Protein 1G66 (pdb70)

Solvent-accessible surface area: 7962 Å² total; per-residue (Å²): 164,67,24,80,14,10,0,0,0,0,16,32,38,63,21,86,121,20,53,28,33,0,37,66,2,0,80,16,0,52,86,33,38,123,66,18,61,31,58,18,3,120,6,28,0,0,33,44,76,106,99,22,71,36,20,52,46,44,43,0,0,35,87,0,0,53,30,0,8,74,24,0,38,66,29,4,88,142,9,90,99,1,69,0,0,0,0,0,2,11,0,0,0,0,0,0,6,0,0,1,5,0,27,2,0,102,108,26,55,34,120,75,93,51,51,46,8,43,102,70,0,31,84,26,0,46,0,0,0,0,2,0,1,1,3,5,69,35,80,27,99,10,28,34,34,92,7,94,35,4,6,98,7,69,5,79,84,83,35,85,4,112,5,24,84,41,2,58,2,1,0,15,47,40,0,44,80,0,5,110,23,101,88,40,82,31,10,100,32,0,9,112,80,17,9,89,88,0,40,60,24,0,93,75,88,11,95

CATH classification: 3.40.50.1820

B-factor: mean 9.54, std 9.37, range [3.32, 119.33]

Foldseek 3Di:
DDFQAEEEAEAAALDDFDRHLLCLQVVLQCVVDPRYYYGYQRFQNHCQDVSSPRDHLLRSLVRLLVSVQVVLQVVCVVPVNHAYEYGYAASGLQSVCCQQQFCAQVVSVRPGRDNSHDPSSNVRHQAYEYENYQQAAPDAPQEDEAANGAFPSHDDPPDHGPSSLRYHYYDYQQPVGGHNHPDVVRSSCCSVVCSVVRSVSVVVRSD

Secondary structure (DSSP, 8-state):
---SEEEEEEPPTTPPSS-GGGHHHHHHHHHHSTT-EEEE------SS-GGGTS--HHHHHHHHHHHHHHHHHHHHHHSTT-EEEEEEETHHHHHHHHHHH-S-BGGGTB---S--S-HHHHHHEEEEEEES-TT-BTT-TTEESS-SSB-TTPPPTT---TTGGGEEEE--TT-TTTSS-S-THHHH-HHHHHHHHHHHHHHHHH-

InterPro domains:
  IPR000675 Cutinase/acetylxylan esterase [PF01083] (28-233)
  IPR000675 Cutinase/acetylxylan esterase [SM01110] (27-233)
  IPR029058 Alpha/Beta hydrolase fold [G3DSA:3.40.50.1820] (28-234)
  IPR029058 Alpha/Beta hydrolase fold [SSF53474] (28-233)

Sequence (207 aa):
SCPAIHVFGARETTASPGYGSSSTVVNGVLSAYPGSTAEAINYPACGGQSSCGGASYSSSVAQGIAAVASAVNSFNSQCPSTKIVLVGYSQGGEIMDVALCGGGDPNQGYTNTAVQLSSSAVNMVKAAIFMGDPMFRAGLSYEVGTCAAGGFDQRPAGFSCPSAAKIKSYCDASDPYYCCNGSNAATHHQGYGSEYGSQALAFVKSKLG

Structure (mmCIF, N/CA/C/O backbone):
data_1G66
#
_entry.id   1G66
#
_cell.length_a   34.541
_cell.length_b   59.898
_cell.length_c   71.392
_cell.angle_alpha   90.00
_cell.angle_beta   90.00
_cell.angle_gamma   90.00
#
_symmetry.space_group_name_H-M   'P 21 21 21'
#
loop_
_entity.id
_entity.type
_entity.pdbx_description
1 polymer 'ACETYL XYLAN ESTERASE II'
2 non-polymer 'SULFATE ION'
3 non-polymer GLYCEROL
4 water water
#
loop_
_atom_site.group_PDB
_atom_site.id
_atom_site.type_symbol
_atom_site.label_atom_id
_atom_site.label_alt_id
_atom_site.label_comp_id
_atom_site.label_asym_id
_atom_site.label_entity_id
_atom_site.label_seq_id
_atom_site.pdbx_PDB_ins_code
_atom_site.Cartn_x
_atom_site.Cartn_y
_atom_site.Cartn_z
_atom_site.occupancy
_atom_site.B_iso_or_equiv
_atom_site.auth_seq_id
_atom_site.auth_comp_id
_atom_site.auth_asym_id
_atom_site.auth_atom_id
_atom_site.pdbx_PDB_model_num
ATOM 1 N N . SER A 1 1 ? 27.129 7.768 34.391 1.00 37.31 1 SER A N 1
ATOM 2 C CA . SER A 1 1 ? 25.944 7.781 35.247 1.00 25.91 1 SER A CA 1
ATOM 3 C C . SER A 1 1 ? 24.645 7.786 34.463 1.00 18.04 1 SER A C 1
ATOM 4 O O . SER A 1 1 ? 24.533 8.513 33.501 1.00 24.67 1 SER A O 1
ATOM 14 N N . CYS A 1 2 ? 23.591 7.070 34.762 1.00 11.15 2 CYS A N 1
ATOM 15 C CA . CYS A 1 2 ? 22.417 7.008 33.902 1.00 8.75 2 CYS A CA 1
ATOM 16 C C . CYS A 1 2 ? 21.587 8.218 34.037 1.00 8.26 2 CYS A C 1
ATOM 17 O O . CYS A 1 2 ? 21.370 8.688 35.159 1.00 12.54 2 CYS A O 1
ATOM 24 N N . PRO A 1 3 ? 21.032 8.715 32.961 1.00 7.31 3 PRO A N 1
ATOM 25 C CA . PRO A 1 3 ? 20.106 9.820 33.068 1.00 7.04 3 PRO A CA 1
ATOM 26 C C . PRO A 1 3 ? 18.710 9.348 33.474 1.00 6.18 3 PRO A C 1
ATOM 27 O O . PRO A 1 3 ? 18.416 8.158 33.439 1.00 7.38 3 PRO A O 1
ATOM 38 N N . ALA A 1 4 ? 17.831 10.253 33.803 1.00 6.53 4 ALA A N 1
ATOM 39 C CA . ALA A 1 4 ? 16.468 9.865 34.066 1.00 5.93 4 ALA A CA 1
ATOM 40 C C . ALA A 1 4 ? 15.756 9.458 32.786 1.00 4.86 4 ALA A C 1
ATOM 41 O O . ALA A 1 4 ? 14.869 8.585 32.813 1.00 5.52 4 ALA A O 1
ATOM 48 N N . ILE A 1 5 ? 16.105 10.088 31.670 1.00 5.16 5 ILE A N 1
ATOM 49 C CA . ILE A 1 5 ? 15.451 9.921 30.383 1.00 4.62 5 ILE A CA 1
ATOM 50 C C . ILE A 1 5 ? 16.547 9.823 29.314 1.00 4.17 5 ILE A C 1
ATOM 51 O O . ILE A 1 5 ? 17.512 10.593 29.298 1.00 4.82 5 ILE A O 1
ATOM 67 N N . HIS A 1 6 ? 16.347 8.876 28.392 1.00 4.25 6 HIS A N 1
ATOM 68 C CA . HIS A 1 6 ? 17.258 8.715 27.277 1.00 3.88 6 HIS A CA 1
ATOM 69 C C . HIS A 1 6 ? 16.426 8.514 26.005 1.00 4.16 6 HIS A C 1
ATOM 70 O O . HIS A 1 6 ? 15.440 7.795 26.016 1.00 4.84 6 HIS A O 1
ATOM 84 N N . VAL A 1 7 ? 16.869 9.160 24.937 1.00 4.03 7 VAL A N 1
ATOM 85 C CA . VAL A 1 7 ? 16.168 9.147 23.664 1.00 3.97 7 VAL A CA 1
ATOM 86 C C . VAL A 1 7 ? 17.049 8.456 22.637 1.00 3.86 7 VAL A C 1
ATOM 87 O O . VAL A 1 7 ? 18.259 8.635 22.587 1.00 5.35 7 VAL A O 1
ATOM 100 N N . PHE A 1 8 ? 16.377 7.663 21.775 1.00 3.95 8 PHE A N 1
ATOM 101 C CA . PHE A 1 8 ? 17.021 7.068 20.603 1.00 4.10 8 PHE A CA 1
ATOM 102 C C . PHE A 1 8 ? 16.331 7.644 19.387 1.00 4.04 8 PHE A C 1
ATOM 103 O O . PHE A 1 8 ? 15.090 7.633 19.329 1.00 4.66 8 PHE A O 1
ATOM 120 N N . GLY A 1 9 ? 17.106 8.078 18.400 1.00 3.86 9 GLY A N 1
ATOM 121 C CA . GLY A 1 9 ? 16.556 8.601 17.163 1.00 3.97 9 GLY A CA 1
ATOM 122 C C . GLY A 1 9 ? 17.083 7.859 15.951 1.00 3.85 9 GLY A C 1
ATOM 123 O O . GLY A 1 9 ? 18.267 7.557 15.899 1.00 5.11 9 GLY A O 1
ATOM 127 N N . ALA A 1 10 ? 16.203 7.578 15.005 1.00 3.74 10 ALA A N 1
ATOM 128 C CA . ALA A 1 10 ? 16.594 6.908 13.785 1.00 4.02 10 ALA A CA 1
ATOM 129 C C . ALA A 1 10 ? 16.157 7.736 12.572 1.00 3.58 10 ALA A C 1
ATOM 130 O O . ALA A 1 10 ? 15.002 8.160 12.455 1.00 3.89 10 ALA A O 1
ATOM 137 N N . ARG A 1 11 ? 17.118 7.951 11.686 1.00 4.05 11 ARG A N 1
ATOM 138 C CA . ARG A 1 11 ? 16.985 8.814 10.529 1.00 3.70 11 ARG A CA 1
ATOM 139 C C . ARG A 1 11 ? 16.338 8.091 9.329 1.00 3.86 11 ARG A C 1
ATOM 140 O O . ARG A 1 11 ? 16.212 6.893 9.283 1.00 4.37 11 ARG A O 1
ATOM 161 N N . GLU A 1 12 ? 16.004 8.926 8.358 1.00 4.06 12 GLU A N 1
ATOM 162 C CA . GLU A 1 12 ? 15.418 8.489 7.105 1.00 4.13 12 GLU A CA 1
ATOM 163 C C . GLU A 1 12 ? 16.455 8.099 6.067 1.00 4.19 12 GLU A C 1
ATOM 164 O O . GLU A 1 12 ? 17.657 8.399 6.198 1.00 4.33 12 GLU A O 1
ATOM 176 N N . THR A 1 13 ? 15.993 7.462 4.998 1.00 4.12 13 THR A N 1
ATOM 177 C CA . THR A 1 13 ? 16.906 6.919 3.997 1.00 3.95 13 THR A CA 1
ATOM 178 C C . THR A 1 13 ? 17.786 8.032 3.409 1.00 4.02 13 THR A C 1
ATOM 179 O O . THR A 1 13 ? 17.295 9.085 3.004 1.00 4.88 13 THR A O 1
ATOM 190 N N . THR A 1 14 ? 19.084 7.723 3.298 1.00 3.83 14 THR A N 1
ATOM 191 C CA . THR A 1 14 ? 20.164 8.556 2.778 1.00 4.26 14 THR A CA 1
ATOM 192 C C . THR A 1 14 ? 20.540 9.692 3.656 1.00 4.02 14 THR A C 1
ATOM 193 O O . THR A 1 14 ? 21.546 10.375 3.339 1.00 4.72 14 THR A O 1
ATOM 204 N N . ALA A 1 15 ? 19.860 9.951 4.753 1.00 4.06 15 ALA A N 1
ATOM 205 C CA . ALA A 1 15 ? 20.274 11.028 5.631 1.00 4.08 15 ALA A CA 1
ATOM 206 C C . ALA A 1 15 ? 21.689 10.755 6.146 1.00 4.12 15 ALA A C 1
ATOM 207 O O . ALA A 1 15 ? 22.094 9.613 6.350 1.00 4.25 15 ALA A O 1
ATOM 214 N N . SER A 1 16 ? 22.396 11.838 6.371 1.00 4.28 16 SER A N 1
ATOM 215 C CA . SER A 1 16 ? 23.737 11.716 6.899 1.00 4.29 16 SER A CA 1
ATOM 216 C C . SER A 1 16 ? 23.704 11.138 8.309 1.00 4.08 16 SER A C 1
ATOM 217 O O . SER A 1 16 ? 22.698 11.208 9.000 1.00 4.35 16 SER A O 1
ATOM 225 N N . PRO A 1 17 ? 24.816 10.566 8.748 1.00 4.67 17 PRO A N 1
ATOM 226 C CA . PRO A 1 17 ? 24.851 9.976 10.069 1.00 4.79 17 PRO A CA 1
ATOM 227 C C . PRO A 1 17 ? 24.350 10.930 11.119 1.00 4.65 17 PRO A C 1
ATOM 228 O O . PRO A 1 17 ? 24.673 12.124 11.092 1.00 5.37 17 PRO A O 1
ATOM 239 N N 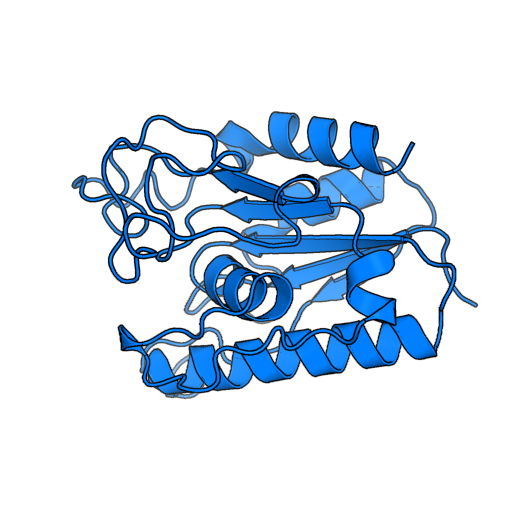. GLY A 1 18 ? 23.598 10.383 12.073 1.00 4.63 18 GLY A N 1
ATOM 240 C CA . GLY A 1 18 ? 22.950 11.159 13.083 1.00 4.94 18 GLY A CA 1
ATOM 241 C C . GLY A 1 18 ? 21.457 10.921 13.065 1.00 4.21 18 GLY A C 1
ATOM 242 O O . GLY A 1 18 ? 20.997 9.800 12.821 1.00 4.70 18 GLY A O 1
ATOM 246 N N . TYR A 1 19 ? 20.707 11.959 13.379 1.00 5.34 19 TYR A N 1
ATOM 247 C CA . TYR A 1 19 ? 19.287 11.844 13.586 1.00 5.04 19 TYR A CA 1
ATOM 248 C C . TYR A 1 19 ? 18.441 12.073 12.364 1.00 4.78 19 TYR A C 1
ATOM 249 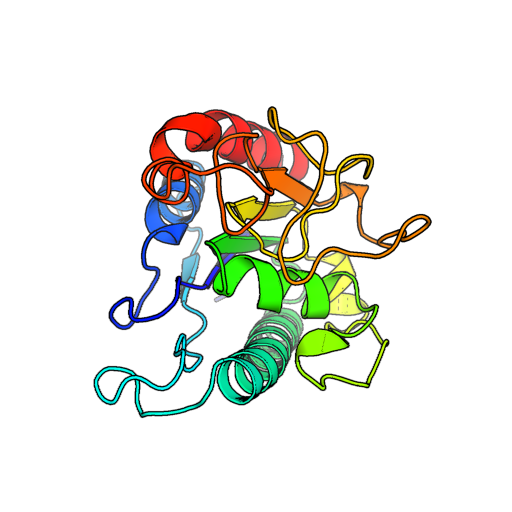O O . TYR A 1 19 ? 17.242 11.729 12.341 1.00 5.19 19 TYR A O 1
ATOM 267 N N . GLY A 1 20 ? 18.992 12.726 11.337 1.00 5.02 20 GLY A N 1
ATOM 268 C CA . GLY A 1 20 ? 18.163 13.146 10.245 1.00 4.69 20 GLY A CA 1
ATOM 269 C C . GLY A 1 20 ? 16.953 13.904 10.737 1.00 4.60 20 GLY A C 1
ATOM 270 O O . GLY A 1 20 ? 17.060 14.698 11.669 1.00 5.10 20 GLY A O 1
ATOM 274 N N . SER A 1 21 ? 15.829 13.655 10.111 1.00 4.83 21 SER A N 1
ATOM 275 C CA . SER A 1 21 ? 14.617 14.371 10.468 1.00 4.84 21 SER A CA 1
ATOM 276 C C . SER A 1 21 ? 13.995 13.943 11.756 1.00 4.88 21 SER A C 1
ATOM 277 O O . SER A 1 21 ? 13.038 14.565 12.208 1.00 5.62 21 SER A O 1
ATOM 285 N N . SER A 1 22 ? 14.546 12.918 12.453 1.00 4.67 22 SER A N 1
ATOM 286 C CA . SER A 1 22 ? 14.124 12.661 13.814 1.00 4.47 22 SER A CA 1
ATOM 287 C C . SER A 1 22 ? 14.624 13.738 14.752 1.00 4.68 22 SER A C 1
ATOM 288 O O . SER A 1 22 ? 14.170 13.791 15.907 1.00 5.08 22 SER A O 1
ATOM 296 N N . SER A 1 23 ? 15.538 14.592 14.313 1.00 4.94 23 SER A N 1
ATOM 297 C CA . SER A 1 23 ? 16.127 15.561 15.212 1.00 5.39 23 SER A CA 1
ATOM 298 C C . SER A 1 23 ? 15.079 16.472 15.853 1.00 5.11 23 SER A C 1
ATOM 299 O O . SER A 1 23 ? 15.218 16.846 17.011 1.00 5.80 23 SER A O 1
ATOM 307 N N . THR A 1 24 ? 14.037 16.873 15.118 1.00 5.80 24 THR A N 1
ATOM 308 C CA . THR A 1 24 ? 13.091 17.828 15.672 1.00 6.33 24 THR A CA 1
ATOM 309 C C . THR A 1 24 ? 12.546 17.351 16.993 1.00 5.41 24 THR A C 1
ATOM 310 O O . THR A 1 24 ? 12.556 18.071 18.011 1.00 5.87 24 THR A O 1
ATOM 321 N N . VAL A 1 25 ? 12.032 16.117 17.001 1.00 5.13 25 VAL A N 1
ATOM 322 C CA . VAL A 1 25 ? 11.444 15.601 18.239 1.00 5.55 25 VAL A CA 1
ATOM 323 C C . VAL A 1 25 ? 12.500 15.213 19.245 1.00 5.42 25 VAL A C 1
ATOM 324 O O . VAL A 1 25 ? 12.305 15.445 20.441 1.00 6.00 25 VAL A O 1
ATOM 337 N N . VAL A 1 26 ? 13.602 14.599 18.810 1.00 5.05 26 VAL A N 1
ATOM 338 C CA . VAL A 1 26 ? 14.654 14.312 19.763 1.00 5.29 26 VAL A CA 1
ATOM 339 C C . VAL A 1 26 ? 15.076 15.584 20.534 1.00 6.11 26 VAL A C 1
ATOM 340 O O . VAL A 1 26 ? 15.180 15.594 21.740 1.00 7.07 26 VAL A O 1
ATOM 353 N N . ASN A 1 27 ? 15.295 16.641 19.776 1.00 7.16 27 ASN A N 1
ATOM 354 C CA . ASN A 1 27 ? 15.702 17.913 20.397 1.00 8.95 27 ASN A CA 1
ATOM 355 C C . ASN A 1 27 ? 14.630 18.500 21.234 1.00 8.79 27 ASN A C 1
ATOM 356 O O . ASN A 1 27 ? 14.949 19.152 22.234 1.00 9.48 27 ASN A O 1
ATOM 367 N N . GLY A 1 28 ? 13.386 18.353 20.865 1.00 8.59 28 GLY A N 1
ATOM 368 C CA . GLY A 1 28 ? 12.295 18.829 21.677 1.00 9.12 28 GLY A CA 1
ATOM 369 C C . GLY A 1 28 ? 12.284 18.138 23.036 1.00 7.93 28 GLY A C 1
ATOM 370 O O . GLY A 1 28 ? 12.073 18.789 24.066 1.00 8.22 28 GLY A O 1
ATOM 374 N N . VAL A 1 29 ? 12.512 16.821 23.031 1.00 7.02 29 VAL A N 1
ATOM 375 C CA . VAL A 1 29 ? 12.531 16.099 24.301 1.00 6.62 29 VAL A CA 1
ATOM 376 C C . VAL A 1 29 ? 13.742 16.528 25.123 1.00 7.08 29 VAL A C 1
ATOM 377 O O . VAL A 1 29 ? 13.600 16.784 26.325 1.00 7.67 29 VAL A O 1
ATOM 390 N N . LEU A 1 30 ? 14.903 16.605 24.505 1.00 6.85 30 LEU A N 1
ATOM 391 C CA . LEU A 1 30 ? 16.076 16.977 25.274 1.00 8.47 30 LEU A CA 1
ATOM 392 C C . LEU A 1 30 ? 15.933 18.336 25.885 1.00 9.01 30 LEU A C 1
ATOM 393 O O . LEU A 1 30 ? 16.380 18.564 27.015 1.00 13.10 30 LEU A O 1
ATOM 408 N N . SER A 1 31 ? 15.329 19.276 25.182 1.00 7.45 31 SER A N 1
ATOM 409 C CA . SER A 1 31 ? 15.183 20.603 25.724 1.00 8.61 31 SER A CA 1
ATOM 410 C C . SER A 1 31 ? 14.087 20.669 26.789 1.00 7.29 31 SER A C 1
ATOM 411 O O . SER A 1 31 ? 14.179 21.537 27.642 1.00 9.03 31 SER A O 1
ATOM 424 N N . ALA A 1 32 ? 13.138 19.747 26.767 1.00 6.95 32 ALA A N 1
ATOM 425 C CA . ALA A 1 32 ? 12.096 19.688 27.773 1.00 7.29 32 ALA A CA 1
ATOM 426 C C . ALA A 1 32 ? 12.608 19.059 29.074 1.00 7.57 32 ALA A C 1
ATOM 427 O O . ALA A 1 32 ? 11.952 19.222 30.114 1.00 8.39 32 ALA A O 1
ATOM 434 N N . TYR A 1 33 ? 13.673 18.333 28.982 1.00 8.14 33 TYR A N 1
ATOM 435 C CA . TYR A 1 33 ? 14.211 17.560 30.119 1.00 7.77 33 TYR A CA 1
ATOM 436 C C . TYR A 1 33 ? 15.707 17.750 30.216 1.00 8.37 33 TYR A C 1
ATOM 437 O O . TYR A 1 33 ? 16.486 16.887 29.829 1.00 8.07 33 TYR A O 1
ATOM 455 N N . PRO A 1 34 ? 16.158 18.863 30.781 1.00 9.88 34 PRO A N 1
ATOM 456 C CA . PRO A 1 34 ? 17.593 19.039 30.984 1.00 13.30 34 PRO A CA 1
ATOM 457 C C . PRO A 1 34 ? 18.218 17.857 31.703 1.00 9.34 34 PRO A C 1
ATOM 458 O O . PRO A 1 34 ? 17.641 17.289 32.647 1.00 9.49 34 PRO A O 1
ATOM 469 N N . GLY A 1 35 ? 19.397 17.441 31.275 1.00 9.35 35 GLY A N 1
ATOM 470 C CA . GLY A 1 35 ? 20.085 16.298 31.774 1.00 8.48 35 GLY A CA 1
ATOM 471 C C . GLY A 1 35 ? 19.804 15.020 30.988 1.00 6.22 35 GLY A C 1
ATOM 472 O O . GLY A 1 35 ? 20.562 14.076 31.100 1.00 7.43 35 GLY A O 1
ATOM 476 N N . SER A 1 36 ? 18.708 15.031 30.216 1.00 5.74 36 SER A N 1
ATOM 477 C CA . SER A 1 36 ? 18.420 13.874 29.378 1.00 5.11 36 SER A CA 1
ATOM 478 C C . SER A 1 36 ? 19.501 13.742 28.322 1.00 5.00 36 SER A C 1
ATOM 479 O O . SER A 1 36 ? 20.156 14.729 27.959 1.00 5.70 36 SER A O 1
ATOM 492 N N . THR A 1 37 ? 19.654 12.528 27.813 1.00 5.24 37 THR A N 1
ATOM 493 C CA . THR A 1 37 ? 20.648 12.255 26.779 1.00 5.01 37 THR A CA 1
ATOM 494 C C . THR A 1 37 ? 19.971 11.548 25.614 1.00 4.82 37 THR A C 1
ATOM 495 O O . THR A 1 37 ? 18.860 11.010 25.741 1.00 5.44 37 THR A O 1
ATOM 506 N N . ALA A 1 38 ? 20.661 11.554 24.501 1.00 5.17 38 ALA A N 1
ATOM 507 C CA . ALA A 1 38 ? 20.152 10.968 23.279 1.00 5.17 38 ALA A CA 1
ATOM 508 C C . ALA A 1 38 ? 21.279 10.285 22.533 1.00 5.15 38 ALA A C 1
ATOM 509 O O . ALA A 1 38 ? 22.449 10.698 22.612 1.00 6.36 38 ALA A O 1
ATOM 516 N N . GLU A 1 39 ? 20.911 9.260 21.766 1.00 4.50 39 GLU A N 1
ATOM 517 C CA . GLU A 1 39 ? 21.816 8.664 20.802 1.00 4.81 39 GLU A CA 1
ATOM 518 C C . GLU A 1 39 ? 21.063 8.407 19.510 1.00 4.80 39 GLU A C 1
ATOM 519 O O . GLU A 1 39 ? 19.876 8.123 19.516 1.00 5.07 39 GLU A O 1
ATOM 531 N N . ALA A 1 40 ? 21.804 8.474 18.397 1.00 5.27 40 ALA A N 1
ATOM 532 C CA . ALA A 1 40 ? 21.293 8.076 17.128 1.00 4.94 40 ALA A CA 1
ATOM 533 C C . ALA A 1 40 ? 21.505 6.618 16.923 1.00 5.16 40 ALA A C 1
ATOM 534 O O . ALA A 1 40 ? 22.504 6.033 17.304 1.00 6.75 40 ALA A O 1
ATOM 541 N N . ILE A 1 41 ? 20.543 5.936 16.286 1.00 5.18 41 ILE A N 1
ATOM 542 C CA . ILE A 1 41 ? 20.690 4.568 15.852 1.00 4.91 41 ILE A CA 1
ATOM 543 C C . ILE A 1 41 ? 21.480 4.569 14.579 1.00 5.06 41 ILE A C 1
ATOM 544 O O . ILE A 1 41 ? 21.016 5.093 13.541 1.00 8.10 41 ILE A O 1
ATOM 560 N N . ASN A 1 42 ? 22.667 3.995 14.596 1.00 6.58 42 ASN A N 1
ATOM 561 C CA . ASN A 1 42 ? 23.545 4.237 13.402 1.00 7.49 42 ASN A CA 1
ATOM 562 C C . ASN A 1 42 ? 23.399 3.186 12.317 1.00 7.06 42 ASN A C 1
ATOM 563 O O . ASN A 1 42 ? 24.364 2.638 11.805 1.00 10.93 42 ASN A O 1
ATOM 574 N N . TYR A 1 43 ? 22.205 2.826 11.967 1.00 5.85 43 TYR A N 1
ATOM 575 C CA . TYR A 1 43 ? 21.904 1.787 11.013 1.00 5.45 43 TYR A CA 1
ATOM 576 C C . TYR A 1 43 ? 22.151 2.329 9.592 1.00 4.64 43 TYR A C 1
ATOM 577 O O . TYR A 1 43 ? 22.453 3.492 9.407 1.00 4.63 43 TYR A O 1
ATOM 595 N N . PRO A 1 44 ? 22.038 1.476 8.568 1.00 4.46 44 PRO A N 1
ATOM 596 C CA . PRO A 1 44 ? 22.417 1.955 7.224 1.00 4.43 44 PRO A CA 1
ATOM 597 C C . PRO A 1 44 ? 21.585 3.105 6.710 1.00 3.81 44 PRO A C 1
ATOM 598 O O . PRO A 1 44 ? 22.115 3.915 5.937 1.00 4.38 44 PRO A O 1
ATOM 609 N N . ALA A 1 45 ? 20.321 3.142 7.039 1.00 4.09 45 ALA A N 1
ATOM 610 C CA . ALA A 1 45 ? 19.399 4.140 6.487 1.00 3.97 45 ALA A CA 1
ATOM 611 C C . ALA A 1 45 ? 19.671 4.300 4.993 1.00 3.92 45 ALA A C 1
ATOM 612 O O . ALA A 1 45 ? 19.952 5.377 4.486 1.00 4.05 45 ALA A O 1
ATOM 619 N N . CYS A 1 46 ? 19.505 3.204 4.297 1.00 3.88 46 CYS A N 1
ATOM 620 C CA . CYS A 1 46 ? 19.840 3.140 2.877 1.00 3.92 46 CYS A CA 1
ATOM 621 C C . CYS A 1 46 ? 18.742 2.451 2.102 1.00 4.27 46 CYS A C 1
ATOM 622 O O . CYS A 1 46 ? 17.905 1.711 2.662 1.00 4.74 46 CYS A O 1
ATOM 629 N N . GLY A 1 47 ? 18.756 2.694 0.799 1.00 4.47 47 GLY A N 1
ATOM 630 C CA . GLY A 1 47 ? 17.854 2.131 -0.155 1.00 5.61 47 GLY A CA 1
ATOM 631 C C . GLY A 1 47 ? 18.547 1.816 -1.451 1.00 5.30 47 GLY A C 1
ATOM 632 O O . GLY A 1 47 ? 17.987 2.024 -2.530 1.00 6.93 47 GLY A O 1
ATOM 636 N N . GLY A 1 48 ? 19.766 1.302 -1.339 1.00 5.28 48 GLY A N 1
ATOM 637 C CA . GLY A 1 48 ? 20.562 0.900 -2.465 1.00 5.95 48 GLY A CA 1
ATOM 638 C C . GLY A 1 48 ? 21.579 1.948 -2.928 1.00 6.18 48 GLY A C 1
ATOM 639 O O . GLY A 1 48 ? 22.423 1.624 -3.770 1.00 8.03 48 GLY A O 1
ATOM 643 N N . GLN A 1 49 ? 21.507 3.166 -2.414 1.00 5.50 49 GLN A N 1
ATOM 644 C CA . GLN A 1 49 ? 22.394 4.234 -2.884 1.00 5.95 49 GLN A CA 1
ATOM 645 C C . GLN A 1 49 ? 23.787 4.021 -2.323 1.00 5.48 49 GLN A C 1
ATOM 646 O O . GLN A 1 49 ? 23.995 3.657 -1.175 1.00 5.65 49 GLN A O 1
ATOM 660 N N . SER A 1 50 ? 24.767 4.367 -3.150 1.00 5.49 50 SER A N 1
ATOM 661 C CA . SER A 1 50 ? 26.147 4.206 -2.693 1.00 5.68 50 SER A CA 1
ATOM 662 C C . SER A 1 50 ? 26.437 5.137 -1.551 1.00 5.38 50 SER A C 1
ATOM 663 O O . SER A 1 50 ? 27.285 4.793 -0.688 1.00 5.57 50 SER A O 1
ATOM 676 N N . SER A 1 51 ? 25.857 6.319 -1.495 1.00 5.14 51 SER A N 1
ATOM 677 C CA . SER A 1 51 ? 26.213 7.278 -0.436 1.00 5.40 51 SER A CA 1
ATOM 678 C C . SER A 1 51 ? 26.034 6.692 0.955 1.00 4.86 51 SER A C 1
ATOM 679 O O . SER A 1 51 ? 26.762 7.037 1.879 1.00 5.56 51 SER A O 1
ATOM 687 N N . CYS A 1 52 ? 25.009 5.840 1.114 1.00 4.50 52 CYS A N 1
ATOM 688 C CA . CYS A 1 52 ? 24.668 5.288 2.400 1.00 4.36 52 CYS A CA 1
ATOM 689 C C . CYS A 1 52 ? 25.141 3.857 2.561 1.00 4.35 52 CYS A C 1
ATOM 690 O O . CYS A 1 52 ? 24.678 3.176 3.477 1.00 4.94 52 CYS A O 1
ATOM 697 N N . GLY A 1 53 ? 26.078 3.450 1.719 1.00 4.89 53 GLY A N 1
ATOM 698 C CA . GLY A 1 53 ? 26.748 2.176 1.853 1.00 5.69 53 GLY A CA 1
ATOM 699 C C . GLY A 1 53 ? 26.195 1.082 0.996 1.00 5.81 53 GLY A C 1
ATOM 700 O O . GLY A 1 53 ? 26.712 -0.045 1.054 1.00 7.38 53 GLY A O 1
ATOM 704 N N . GLY A 1 54 ? 25.203 1.384 0.179 1.00 5.71 54 GLY A N 1
ATOM 705 C CA . GLY A 1 54 ? 24.687 0.453 -0.795 1.00 6.67 54 GLY A CA 1
ATOM 706 C C . GLY A 1 54 ? 23.702 -0.577 -0.332 1.00 6.51 54 GLY A C 1
ATOM 707 O O . GLY A 1 54 ? 23.168 -1.270 -1.200 1.00 7.31 54 GLY A O 1
ATOM 711 N N . ALA A 1 55 ? 23.443 -0.734 0.937 1.00 6.07 55 ALA A N 1
ATOM 712 C CA . ALA A 1 55 ? 22.510 -1.740 1.360 1.00 6.41 55 ALA A CA 1
ATOM 713 C C . ALA A 1 55 ? 21.137 -1.436 0.750 1.00 5.60 55 ALA A C 1
ATOM 714 O O . ALA A 1 55 ? 20.695 -0.297 0.769 1.00 6.14 55 ALA A O 1
ATOM 721 N N . SER A 1 56 ? 20.485 -2.483 0.274 1.00 5.59 56 SER A N 1
ATOM 722 C CA . SER A 1 56 ? 19.133 -2.369 -0.191 1.00 5.32 56 SER A CA 1
ATOM 723 C C . SER A 1 56 ? 18.252 -1.926 0.964 1.00 5.02 56 SER A C 1
ATOM 724 O O . SER A 1 56 ? 18.599 -2.063 2.127 1.00 5.32 56 SER A O 1
ATOM 732 N N . TYR A 1 57 ? 17.050 -1.462 0.626 1.00 5.09 57 TYR A N 1
ATOM 733 C CA . TYR A 1 57 ? 16.099 -1.100 1.664 1.00 5.03 57 TYR A CA 1
ATOM 734 C C . TYR A 1 57 ? 15.828 -2.292 2.557 1.00 4.72 57 TYR A C 1
ATOM 735 O O . TYR A 1 57 ? 15.723 -2.142 3.782 1.00 5.43 57 TYR A O 1
ATOM 753 N N . SER A 1 58 ? 15.705 -3.484 1.999 1.00 5.10 58 SER A N 1
ATOM 754 C CA . SER A 1 58 ? 15.447 -4.660 2.810 1.00 5.42 58 SER A CA 1
ATOM 755 C C . SER A 1 58 ? 16.567 -4.945 3.792 1.00 5.10 58 SER A C 1
ATOM 756 O O . SER A 1 58 ? 16.316 -5.282 4.954 1.00 6.00 58 SER A O 1
ATOM 769 N N . SER A 1 59 ? 17.782 -4.859 3.311 1.00 5.02 59 SER A N 1
ATOM 770 C CA . SER A 1 59 ? 18.925 -5.092 4.188 1.00 4.88 59 SER A CA 1
ATOM 771 C C . SER A 1 59 ? 19.065 -3.981 5.225 1.00 4.68 59 SER A C 1
ATOM 772 O O . SER A 1 59 ? 19.401 -4.252 6.381 1.00 5.20 59 SER A O 1
ATOM 780 N N . SER A 1 60 ? 18.865 -2.747 4.797 1.00 3.95 60 SER A N 1
ATOM 781 C CA . SER A 1 60 ? 18.904 -1.602 5.698 1.00 4.25 60 SER A CA 1
ATOM 782 C C . SER A 1 60 ? 17.883 -1.752 6.837 1.00 4.19 60 SER A C 1
ATOM 783 O O . SER A 1 60 ? 18.202 -1.548 7.989 1.00 4.32 60 SER A O 1
ATOM 791 N N . VAL A 1 61 ? 16.653 -2.111 6.439 1.00 4.35 61 VAL A N 1
ATOM 792 C CA . VAL A 1 61 ? 15.632 -2.314 7.449 1.00 4.40 61 VAL A CA 1
ATOM 793 C C . VAL A 1 61 ? 16.026 -3.420 8.396 1.00 4.86 61 VAL A C 1
ATOM 794 O O . VAL A 1 61 ? 15.895 -3.274 9.619 1.00 5.13 61 VAL A O 1
ATOM 807 N N . ALA A 1 62 ? 16.465 -4.552 7.864 1.00 4.97 62 ALA A N 1
ATOM 808 C CA . ALA A 1 62 ? 16.810 -5.654 8.764 1.00 5.85 62 ALA A CA 1
ATOM 809 C C . ALA A 1 62 ? 17.909 -5.251 9.703 1.00 5.36 62 ALA A C 1
ATOM 810 O O . ALA A 1 62 ? 17.882 -5.550 10.908 1.00 6.05 62 ALA A O 1
ATOM 817 N N . GLN A 1 63 ? 18.934 -4.590 9.176 1.00 4.90 63 GLN A N 1
ATOM 818 C CA . GLN A 1 63 ? 20.018 -4.169 10.031 1.00 5.06 63 GLN A CA 1
ATOM 819 C C . GLN A 1 63 ? 19.552 -3.129 11.036 1.00 4.59 63 GLN A C 1
ATOM 820 O O . GLN A 1 63 ? 20.037 -3.096 12.161 1.00 5.31 63 GLN A O 1
ATOM 834 N N . GLY A 1 64 ? 18.642 -2.261 10.624 1.00 4.26 64 GLY A N 1
ATOM 835 C CA . GLY A 1 64 ? 18.100 -1.281 11.521 1.00 4.71 64 GLY A CA 1
ATOM 836 C C . GLY A 1 64 ? 17.286 -1.854 12.649 1.00 4.40 64 GLY A C 1
ATOM 837 O O . GLY A 1 64 ? 17.402 -1.389 13.774 1.00 4.67 64 GLY A O 1
ATOM 841 N N . ILE A 1 65 ? 16.473 -2.852 12.375 1.00 4.81 65 ILE A N 1
ATOM 842 C CA . ILE A 1 65 ? 15.716 -3.478 13.446 1.00 5.07 65 ILE A CA 1
ATOM 843 C C . ILE A 1 65 ? 16.682 -4.035 14.467 1.00 4.90 65 ILE A C 1
ATOM 844 O O . ILE A 1 65 ? 16.515 -3.850 15.670 1.00 5.28 65 ILE A O 1
ATOM 860 N N . ALA A 1 66 ? 17.697 -4.749 14.013 1.00 5.27 66 ALA A N 1
ATOM 861 C CA . ALA A 1 66 ? 18.679 -5.321 14.929 1.00 5.68 66 ALA A CA 1
ATOM 862 C C . ALA A 1 66 ? 19.440 -4.241 15.676 1.00 5.38 66 ALA A C 1
ATOM 863 O O . ALA A 1 66 ? 19.737 -4.404 16.850 1.00 6.57 66 ALA A O 1
ATOM 870 N N . ALA A 1 67 ? 19.739 -3.144 14.989 1.00 5.42 67 ALA A N 1
ATOM 871 C CA . ALA A 1 67 ? 20.473 -2.062 15.640 1.00 5.48 67 ALA A CA 1
ATOM 872 C C . ALA A 1 67 ? 19.639 -1.380 16.701 1.00 4.89 67 ALA A C 1
ATOM 873 O O . ALA A 1 67 ? 20.165 -1.004 17.764 1.00 6.08 67 ALA A O 1
ATOM 880 N N . VAL A 1 68 ? 18.360 -1.197 16.457 1.00 5.05 68 VAL A N 1
ATOM 881 C CA . VAL A 1 68 ? 17.462 -0.646 17.458 1.00 4.91 68 VAL A CA 1
ATOM 882 C C . VAL A 1 68 ? 17.405 -1.572 18.652 1.00 4.93 68 VAL A C 1
ATOM 883 O O . VAL A 1 68 ? 17.584 -1.148 19.810 1.00 5.44 68 VAL A O 1
ATOM 896 N N . ALA A 1 69 ? 17.141 -2.837 18.399 1.00 5.26 69 ALA A N 1
ATOM 897 C CA . ALA A 1 69 ? 17.065 -3.796 19.504 1.00 5.77 69 ALA A CA 1
ATOM 898 C C . ALA A 1 69 ? 18.328 -3.837 20.303 1.00 5.56 69 ALA A C 1
ATOM 899 O O . ALA A 1 69 ? 18.308 -3.789 21.524 1.00 6.27 69 ALA A O 1
ATOM 906 N N . SER A 1 70 ? 19.473 -3.931 19.646 1.00 5.88 70 SER A N 1
ATOM 907 C CA . SER A 1 70 ? 20.728 -4.023 20.376 1.00 7.46 70 SER A CA 1
ATOM 908 C C . SER A 1 70 ? 20.977 -2.771 21.199 1.00 6.13 70 SER A C 1
ATOM 909 O O . SER A 1 70 ? 21.384 -2.861 22.352 1.00 7.22 70 SER A O 1
ATOM 917 N N . ALA A 1 71 ? 20.785 -1.598 20.589 1.00 5.72 71 ALA A N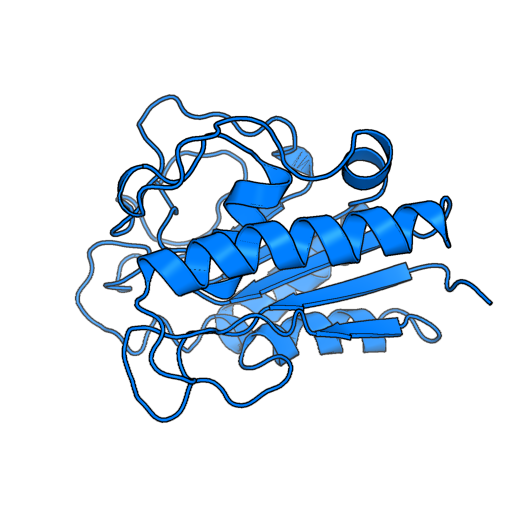 1
ATOM 918 C CA . ALA A 1 71 ? 21.072 -0.369 21.303 1.00 5.72 71 ALA A CA 1
ATOM 919 C C . ALA A 1 71 ? 20.164 -0.171 22.508 1.00 5.38 71 ALA A C 1
ATOM 920 O O . ALA A 1 71 ? 20.599 0.198 23.581 1.00 5.42 71 ALA A O 1
ATOM 927 N N . VAL A 1 72 ? 18.859 -0.416 22.251 1.00 4.76 72 VAL A N 1
ATOM 928 C CA . VAL A 1 72 ? 17.896 -0.174 23.317 1.00 4.52 72 VAL A CA 1
ATOM 929 C C . VAL A 1 72 ? 18.038 -1.260 24.404 1.00 4.77 72 VAL A C 1
ATOM 930 O O . VAL A 1 72 ? 17.997 -0.926 25.608 1.00 5.03 72 VAL A O 1
ATOM 943 N N . ASN A 1 73 ? 18.203 -2.494 23.997 1.00 4.67 73 ASN A N 1
ATOM 944 C CA . ASN A 1 73 ? 18.304 -3.571 25.004 1.00 5.11 73 ASN A CA 1
ATOM 945 C C . ASN A 1 73 ? 19.549 -3.371 25.857 1.00 5.22 73 ASN A C 1
ATOM 946 O O . ASN A 1 73 ? 19.508 -3.561 27.081 1.00 5.64 73 ASN A O 1
ATOM 957 N N . SER A 1 74 ? 20.678 -3.054 25.249 1.00 5.60 74 SER A N 1
ATOM 958 C CA . SER A 1 74 ? 21.894 -2.873 26.009 1.00 5.96 74 SER A CA 1
ATOM 959 C C . SER A 1 74 ? 21.817 -1.642 26.886 1.00 5.25 74 SER A C 1
ATOM 960 O O . SER A 1 74 ? 22.263 -1.692 28.043 1.00 5.60 74 SER A O 1
ATOM 973 N N . PHE A 1 75 ? 21.235 -0.567 26.384 1.00 4.95 75 PHE A N 1
ATOM 974 C CA . PHE A 1 75 ? 21.125 0.629 27.226 1.00 4.61 75 PHE A CA 1
ATOM 975 C C . PHE A 1 75 ? 20.209 0.335 28.390 1.00 4.63 75 PHE A C 1
ATOM 976 O O . PHE A 1 75 ? 20.530 0.755 29.523 1.00 4.80 75 PHE A O 1
ATOM 993 N N . ASN A 1 76 ? 19.087 -0.349 28.161 1.00 4.52 76 ASN A N 1
ATOM 994 C CA . ASN A 1 76 ? 18.197 -0.667 29.264 1.00 4.46 76 ASN A CA 1
ATOM 995 C C . ASN A 1 76 ? 18.901 -1.512 30.318 1.00 4.53 76 ASN A C 1
ATOM 996 O O . ASN A 1 76 ? 18.696 -1.304 31.517 1.00 5.68 76 ASN A O 1
ATOM 1007 N N . SER A 1 77 ? 19.738 -2.471 29.907 1.00 4.95 77 SER A N 1
ATOM 1008 C CA . SER A 1 77 ? 20.420 -3.264 30.889 1.00 5.32 77 SER A CA 1
ATOM 1009 C C . SER A 1 77 ? 21.422 -2.414 31.662 1.00 4.86 77 SER A C 1
ATOM 1010 O O . SER A 1 77 ? 21.616 -2.620 32.867 1.00 5.34 77 SER A O 1
ATOM 1018 N N . GLN A 1 78 ? 22.073 -1.469 31.012 1.00 4.93 78 GLN A N 1
ATOM 1019 C CA . GLN A 1 78 ? 22.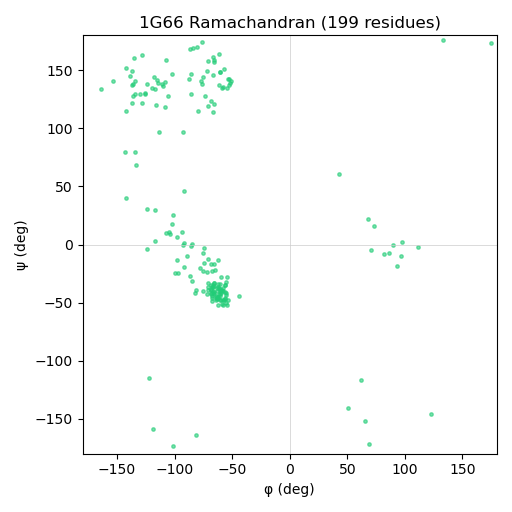988 -0.560 31.689 1.00 5.31 78 GLN A CA 1
ATOM 1020 C C . GLN A 1 78 ? 22.276 0.370 32.661 1.00 4.82 78 GLN A C 1
ATOM 1021 O O . GLN A 1 78 ? 22.820 0.711 33.718 1.00 5.91 78 GLN A O 1
ATOM 1035 N N . CYS A 1 79 ? 21.081 0.789 32.260 1.00 4.77 79 CYS A N 1
ATOM 1036 C CA . CYS A 1 79 ? 20.330 1.851 32.912 1.00 4.58 79 CYS A CA 1
ATOM 1037 C C . CYS A 1 79 ? 18.897 1.415 33.102 1.00 4.68 79 CYS A C 1
ATOM 1038 O O . CYS A 1 79 ? 18.005 1.953 32.452 1.00 4.86 79 CYS A O 1
ATOM 1045 N N . PRO A 1 80 ? 18.639 0.446 33.968 1.00 4.66 80 PRO A N 1
ATOM 1046 C CA . PRO A 1 80 ? 17.350 -0.177 33.992 1.00 4.42 80 PRO A CA 1
ATOM 1047 C C . PRO A 1 80 ? 16.214 0.712 34.481 1.00 4.41 80 PRO A C 1
ATOM 1048 O O . PRO A 1 80 ? 15.032 0.391 34.242 1.00 4.93 80 PRO A O 1
ATOM 1059 N N . SER A 1 81 ? 16.523 1.823 35.153 1.00 4.51 81 SER A N 1
ATOM 1060 C CA . SER A 1 81 ? 15.473 2.706 35.640 1.00 4.45 81 SER A CA 1
ATOM 1061 C C . SER A 1 81 ? 15.346 3.965 34.773 1.00 4.57 81 SER A C 1
ATOM 1062 O O . SER A 1 81 ? 14.587 4.862 35.155 1.00 5.54 81 SER A O 1
ATOM 1070 N N . THR A 1 82 ? 16.022 4.014 33.647 1.00 4.37 82 THR A N 1
ATOM 1071 C CA . THR A 1 82 ? 15.925 5.150 32.755 1.00 4.29 82 THR A CA 1
ATOM 1072 C C . THR A 1 82 ? 14.739 4.987 31.828 1.00 4.06 82 THR A C 1
ATOM 1073 O O . THR A 1 82 ? 14.576 3.959 31.177 1.00 4.62 82 THR A O 1
ATOM 1084 N N . LYS A 1 83 ? 13.912 6.022 31.753 1.00 4.30 83 LYS A N 1
ATOM 1085 C CA . LYS A 1 83 ? 12.803 6.016 30.804 1.00 4.13 83 LYS A CA 1
ATOM 1086 C C . LYS A 1 83 ? 13.335 6.285 29.413 1.00 4.05 83 LYS A C 1
ATOM 1087 O O . LYS A 1 83 ? 14.167 7.159 29.227 1.00 4.52 83 LYS A O 1
ATOM 1106 N N . ILE A 1 84 ? 12.809 5.530 28.453 1.00 3.77 84 ILE A N 1
ATOM 1107 C CA . ILE A 1 84 ? 13.273 5.571 27.107 1.00 3.92 84 ILE A CA 1
ATOM 1108 C C . ILE A 1 84 ? 12.212 6.189 26.198 1.00 4.08 84 ILE A C 1
ATOM 1109 O O . ILE A 1 84 ? 11.036 5.864 26.263 1.00 4.46 84 ILE A O 1
ATOM 1125 N N . VAL A 1 85 ? 12.695 7.039 25.288 1.00 3.65 85 VAL A N 1
ATOM 1126 C CA . VAL A 1 85 ? 11.889 7.578 24.230 1.00 3.71 85 VAL A CA 1
ATOM 1127 C C . VAL A 1 85 ? 12.504 7.152 22.898 1.00 3.61 85 VAL A C 1
ATOM 1128 O O . VAL A 1 85 ? 13.727 7.246 22.744 1.00 4.63 85 VAL A O 1
ATOM 1141 N N . LEU A 1 86 ? 11.666 6.692 21.986 1.00 3.76 86 LEU A N 1
ATOM 1142 C CA . LEU A 1 86 ? 12.100 6.346 20.639 1.00 3.96 86 LEU A CA 1
ATOM 1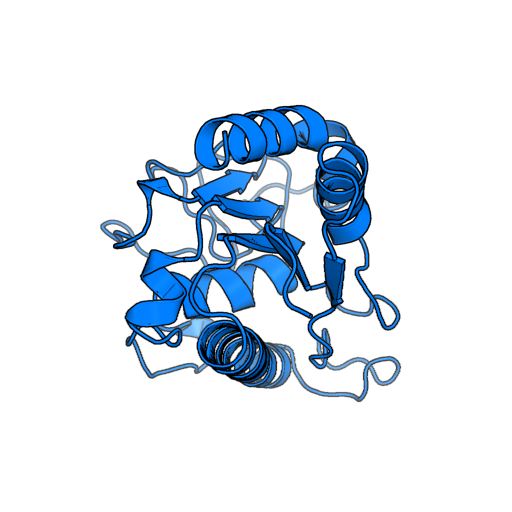143 C C . LEU A 1 86 ? 11.559 7.386 19.663 1.00 4.01 86 LEU A C 1
ATOM 1144 O O . LEU A 1 86 ? 10.365 7.749 19.790 1.00 4.21 86 LEU A O 1
ATOM 1159 N N . VAL A 1 87 ? 12.357 7.782 18.687 1.00 3.85 87 VAL A N 1
ATOM 1160 C CA . VAL A 1 87 ? 11.876 8.690 17.634 1.00 3.78 87 VAL A CA 1
ATOM 1161 C C . VAL A 1 87 ? 12.429 8.144 16.318 1.00 3.75 87 VAL A C 1
ATOM 1162 O O . VAL A 1 87 ? 13.642 8.041 16.164 1.00 4.63 87 VAL A O 1
ATOM 1175 N N . GLY A 1 88 ? 11.545 7.827 15.377 1.00 3.54 88 GLY A N 1
ATOM 1176 C CA . GLY A 1 88 ? 11.992 7.301 14.107 1.00 4.00 88 GLY A CA 1
ATOM 1177 C C . GLY A 1 88 ? 11.260 7.993 12.967 1.00 3.52 88 GLY A 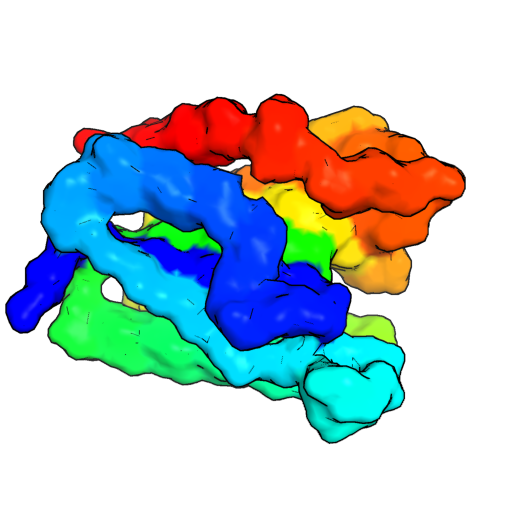C 1
ATOM 1178 O O . GLY A 1 88 ? 10.060 8.109 12.963 1.00 4.24 88 GLY A O 1
ATOM 1182 N N . TYR A 1 89 ? 12.073 8.477 12.009 1.00 3.53 89 TYR A N 1
ATOM 1183 C CA . TYR A 1 89 ? 11.539 9.218 10.869 1.00 3.57 89 TYR A CA 1
ATOM 1184 C C . TYR A 1 89 ? 11.652 8.360 9.601 1.00 3.47 89 TYR A C 1
ATOM 1185 O O . TYR A 1 89 ? 12.753 7.962 9.215 1.00 4.02 89 TYR A O 1
ATOM 1203 N N . SER A 1 90 ? 10.506 8.061 9.017 1.00 3.52 90 SER A N 1
ATOM 1204 C CA . SER A 1 90 ? 10.374 7.343 7.741 1.00 3.97 90 SER A CA 1
ATOM 1205 C C . SER A 1 90 ? 10.958 5.958 7.857 1.00 3.95 90 SER A C 1
ATOM 1206 O O . SER A 1 90 ? 10.433 5.186 8.698 1.00 3.75 90 SER A O 1
ATOM 1219 N N . GLN A 1 91 ? 12.000 5.591 7.139 1.00 3.67 91 GLN A N 1
ATOM 1220 C CA . GLN A 1 91 ? 12.584 4.268 7.379 1.00 3.95 91 GLN A CA 1
ATOM 1221 C C . GLN A 1 91 ? 12.972 4.086 8.858 1.00 3.82 91 GLN A C 1
ATOM 1222 O O . GLN A 1 91 ? 12.898 2.993 9.389 1.00 3.96 91 GLN A O 1
ATOM 1236 N N . GLY A 1 92 ? 13.372 5.178 9.511 1.00 3.64 92 GLY A N 1
ATOM 1237 C CA . GLY A 1 92 ? 13.714 5.068 10.916 1.00 3.87 92 GLY A CA 1
ATOM 1238 C C . GLY A 1 92 ? 12.514 4.722 11.783 1.00 3.88 92 GLY A C 1
ATOM 1239 O O . GLY A 1 92 ? 12.637 4.048 12.791 1.00 4.17 92 GLY A O 1
ATOM 1243 N N . GLY A 1 93 ? 11.326 5.220 11.389 1.00 3.74 93 GLY A N 1
ATOM 1244 C CA . GLY A 1 93 ? 10.121 4.807 12.055 1.00 3.98 93 GLY A CA 1
ATOM 1245 C C . GLY A 1 93 ? 9.803 3.345 11.822 1.00 4.11 93 GLY A C 1
ATOM 1246 O O . GLY A 1 93 ? 9.430 2.630 12.755 1.00 4.57 93 GLY A O 1
ATOM 1250 N N . GLU A 1 94 ? 9.975 2.884 10.593 1.00 3.80 94 GLU A N 1
ATOM 1251 C CA . GLU A 1 94 ? 9.734 1.480 10.254 1.00 4.08 94 GLU A CA 1
ATOM 1252 C C . GLU A 1 94 ? 10.558 0.536 11.106 1.00 3.80 94 GLU A C 1
ATOM 1253 O O . GLU A 1 94 ? 10.045 -0.446 11.657 1.00 4.14 94 GLU A O 1
ATOM 1265 N N . ILE A 1 95 ? 11.873 0.813 11.267 1.00 3.80 95 ILE A N 1
ATOM 1266 C CA . ILE A 1 95 ? 12.689 -0.126 12.013 1.00 3.69 95 ILE A CA 1
ATOM 1267 C C . ILE A 1 95 ? 12.320 -0.139 13.469 1.00 3.98 95 ILE A C 1
ATOM 1268 O O . ILE A 1 95 ? 12.353 -1.189 14.126 1.00 4.58 95 ILE A O 1
ATOM 1284 N N . MET A 1 96 ? 11.936 1.016 14.031 1.00 4.17 96 MET A N 1
ATOM 1285 C CA . MET A 1 96 ? 11.516 1.066 15.418 1.00 4.15 96 MET A CA 1
ATOM 1286 C C . MET A 1 96 ? 10.161 0.392 15.623 1.00 3.90 96 MET A C 1
ATOM 1287 O O . MET A 1 96 ? 9.926 -0.212 16.650 1.00 4.46 96 MET A O 1
ATOM 1301 N N . ASP A 1 97 ? 9.268 0.546 14.660 1.00 3.88 97 ASP A N 1
ATOM 1302 C CA . ASP A 1 97 ? 7.967 -0.061 14.666 1.00 4.01 97 ASP A CA 1
ATOM 1303 C C . ASP A 1 97 ? 8.104 -1.581 14.770 1.00 4.30 97 ASP A C 1
ATOM 1304 O O . ASP A 1 97 ? 7.490 -2.223 15.632 1.00 4.44 97 ASP A O 1
ATOM 1313 N N . VAL A 1 98 ? 8.919 -2.178 13.883 1.00 4.10 98 VAL A N 1
ATOM 1314 C CA . VAL A 1 98 ? 9.115 -3.609 13.994 1.00 4.19 98 VAL A CA 1
ATOM 1315 C C . VAL A 1 98 ? 9.751 -3.986 15.319 1.00 4.23 98 VAL A C 1
ATOM 1316 O O . VAL A 1 98 ? 9.372 -4.955 15.960 1.00 4.74 98 VAL A O 1
ATOM 1329 N N . ALA A 1 99 ? 10.794 -3.259 15.717 1.00 4.25 99 ALA A N 1
ATOM 1330 C CA . ALA A 1 99 ? 11.491 -3.657 16.917 1.00 4.77 99 ALA A CA 1
ATOM 1331 C C . ALA A 1 99 ? 10.579 -3.643 18.119 1.00 4.61 99 ALA A C 1
ATOM 1332 O O . ALA A 1 99 ? 10.688 -4.535 18.993 1.00 5.16 99 ALA A O 1
ATOM 1339 N N . LEU A 1 100 ? 9.751 -2.617 18.252 1.00 4.49 100 LEU A N 1
ATOM 1340 C CA . LEU A 1 100 ? 8.886 -2.429 19.404 1.00 4.60 100 LEU A CA 1
ATOM 1341 C C . LEU A 1 100 ? 7.595 -3.230 19.344 1.00 4.82 100 LEU A C 1
ATOM 1342 O O . LEU A 1 100 ? 7.179 -3.812 20.328 1.00 5.78 100 LEU A O 1
ATOM 1357 N N . CYS A 1 101 ? 6.979 -3.273 18.159 1.00 4.71 101 CYS A N 1
ATOM 1358 C CA . CYS A 1 101 ? 5.661 -3.906 18.016 1.00 4.81 101 CYS A CA 1
ATOM 1359 C C . CYS A 1 101 ? 5.741 -5.337 17.494 1.00 5.07 101 CYS A C 1
ATOM 1360 O O . CYS A 1 101 ? 4.729 -6.029 17.554 1.00 6.38 101 CYS A O 1
ATOM 1367 N N . GLY A 1 102 ? 6.881 -5.774 16.976 1.00 4.75 102 GLY A N 1
ATOM 1368 C CA . GLY A 1 102 ? 6.983 -7.060 16.354 1.00 5.22 102 GLY A CA 1
ATOM 1369 C C . GLY A 1 102 ? 6.138 -7.100 15.103 1.00 5.10 102 GLY A C 1
ATOM 1370 O O . GLY A 1 102 ? 5.924 -6.111 14.406 1.00 5.66 102 GLY A O 1
ATOM 1374 N N . GLY A 1 103 ? 5.668 -8.323 14.758 1.00 4.87 103 GLY A N 1
ATOM 1375 C CA . GLY A 1 103 ? 4.890 -8.500 13.564 1.00 5.72 103 GLY A CA 1
ATOM 1376 C C . GLY A 1 103 ? 5.715 -8.729 12.304 1.00 5.93 103 GLY A C 1
ATOM 1377 O O . GLY A 1 103 ? 5.158 -9.009 11.259 1.00 7.80 103 GLY A O 1
ATOM 1381 N N . GLY A 1 104 ? 7.032 -8.599 12.401 1.00 5.58 104 GLY A N 1
ATOM 1382 C CA . GLY A 1 104 ? 7.897 -8.714 11.249 1.00 6.79 104 GLY A CA 1
ATOM 1383 C C . GLY A 1 104 ? 7.685 -7.527 10.305 1.00 5.87 104 GLY A C 1
ATOM 1384 O O . GLY A 1 104 ? 6.993 -6.561 10.553 1.00 6.59 104 GLY A O 1
ATOM 1388 N N . ASP A 1 105 ? 8.324 -7.684 9.149 1.00 6.09 105 ASP A N 1
ATOM 1389 C CA . ASP A 1 105 ? 8.195 -6.712 8.047 1.00 5.67 105 ASP A CA 1
ATOM 1390 C C . ASP A 1 105 ? 8.210 -7.515 6.764 1.00 5.08 105 ASP A C 1
ATOM 1391 O O . ASP A 1 105 ? 9.228 -7.676 6.109 1.00 5.28 105 ASP A O 1
ATOM 1400 N N . PRO A 1 106 ? 7.071 -8.112 6.418 1.00 5.84 106 PRO A N 1
ATOM 1401 C CA . PRO A 1 106 ? 7.083 -9.154 5.377 1.00 7.40 106 PRO A CA 1
ATOM 1402 C C . PRO A 1 106 ? 7.547 -8.666 4.057 1.00 5.88 106 PRO A C 1
ATOM 1403 O O . PRO A 1 106 ? 8.236 -9.401 3.342 1.00 6.62 106 PRO A O 1
ATOM 1414 N N . ASN A 1 107 ? 7.204 -7.440 3.647 1.00 5.64 107 ASN A N 1
ATOM 1415 C CA . ASN A 1 107 ? 7.646 -6.987 2.345 1.00 5.37 107 ASN A CA 1
ATOM 1416 C C . ASN A 1 107 ? 9.163 -6.851 2.269 1.00 5.35 107 ASN A C 1
ATOM 1417 O O . ASN A 1 107 ? 9.738 -6.834 1.184 1.00 7.03 107 ASN A O 1
ATOM 1428 N N . GLN A 1 108 ? 9.810 -6.705 3.413 1.00 4.64 108 GLN A N 1
ATOM 1429 C CA . GLN A 1 108 ? 11.247 -6.570 3.454 1.00 5.01 108 GLN A CA 1
ATOM 1430 C C . GLN A 1 108 ? 11.956 -7.876 3.767 1.00 5.42 108 GLN A C 1
ATOM 1431 O O . GLN A 1 108 ? 13.179 -7.902 3.951 1.00 6.64 108 GLN A O 1
ATOM 1445 N N . GLY A 1 109 ? 11.196 -8.979 3.826 1.00 5.79 109 GLY A N 1
ATOM 1446 C CA . GLY A 1 109 ? 11.850 -10.250 4.143 1.00 6.86 109 GLY A CA 1
ATOM 1447 C C . GLY A 1 109 ? 12.266 -10.387 5.580 1.00 7.11 109 GLY A C 1
ATOM 1448 O O . GLY A 1 109 ? 13.110 -11.224 5.883 1.00 8.47 109 GLY A O 1
ATOM 1452 N N . TYR A 1 110 ? 11.747 -9.562 6.480 1.00 6.29 110 TYR A N 1
ATOM 1453 C CA . TYR A 1 110 ? 12.069 -9.662 7.914 1.00 6.39 110 TYR A CA 1
ATOM 1454 C C . TYR A 1 110 ? 11.018 -10.548 8.533 1.00 6.85 110 TYR A C 1
ATOM 1455 O O . TYR A 1 110 ? 9.893 -10.122 8.783 1.00 7.22 110 TYR A O 1
ATOM 1473 N N . THR A 1 111 ? 11.415 -11.831 8.664 1.00 7.61 111 THR A N 1
ATOM 1474 C CA . THR A 1 111 ? 10.435 -12.871 8.884 1.00 7.06 111 THR A CA 1
ATOM 1475 C C . THR A 1 111 ? 10.077 -13.074 10.345 1.00 6.84 111 THR A C 1
ATOM 1476 O O . THR A 1 111 ? 8.988 -13.662 10.587 1.00 9.60 111 THR A O 1
ATOM 1487 N N . ASN A 1 112 ? 10.956 -12.775 11.253 1.00 7.61 112 ASN A N 1
ATOM 1488 C CA . ASN A 1 112 ? 10.703 -13.004 12.655 1.00 7.48 112 ASN A CA 1
ATOM 1489 C C . ASN A 1 112 ? 9.606 -12.046 13.090 1.00 7.24 112 ASN A C 1
ATOM 1490 O O . ASN A 1 112 ? 9.780 -10.828 12.911 1.00 8.34 112 ASN A O 1
ATOM 1501 N N . THR A 1 113 ? 8.511 -12.551 13.631 1.00 6.44 113 THR A N 1
ATOM 1502 C CA . THR A 1 113 ? 7.418 -11.705 14.102 1.00 6.04 113 THR A CA 1
ATOM 1503 C C . THR A 1 113 ? 7.516 -11.319 15.573 1.00 5.24 113 THR A C 1
ATOM 1504 O O . THR A 1 113 ? 6.636 -10.617 16.076 1.00 5.69 113 THR A O 1
ATOM 1515 N N . ALA A 1 114 ? 8.556 -11.747 16.243 1.00 5.94 114 ALA A N 1
ATOM 1516 C CA . ALA A 1 114 ? 8.679 -11.413 17.658 1.00 6.45 114 ALA A CA 1
ATOM 1517 C C . ALA A 1 114 ? 9.024 -9.918 17.834 1.00 5.70 114 ALA A C 1
ATOM 1518 O O . ALA A 1 114 ? 9.724 -9.329 17.035 1.00 6.19 114 ALA A O 1
ATOM 1525 N N . VAL A 1 115 ? 8.562 -9.374 18.937 1.00 6.46 115 VAL A N 1
ATOM 1526 C CA . VAL A 1 115 ? 9.109 -8.101 19.424 1.00 6.25 115 VAL A CA 1
ATOM 1527 C C . VAL A 1 115 ? 10.574 -8.303 19.630 1.00 6.41 115 VAL A C 1
ATOM 1528 O O . VAL A 1 115 ? 10.999 -9.317 20.205 1.00 8.20 115 VAL A O 1
ATOM 1541 N N . GLN A 1 116 ? 11.390 -7.338 19.195 1.00 5.93 116 GLN A N 1
ATOM 1542 C CA . GLN A 1 116 ? 12.849 -7.473 19.263 1.00 6.08 116 GLN A CA 1
ATOM 1543 C C . GLN A 1 116 ? 13.439 -6.808 20.477 1.00 6.10 116 GLN A C 1
ATOM 1544 O O . GLN A 1 116 ? 14.544 -7.198 20.899 1.00 6.65 116 GLN A O 1
ATOM 1558 N N . LEU A 1 117 ? 12.765 -5.818 21.033 1.00 7.12 117 LEU A N 1
ATOM 1559 C CA . LEU A 1 117 ? 13.170 -5.305 22.337 1.00 6.97 117 LEU A CA 1
ATOM 1560 C C . LEU A 1 117 ? 12.932 -6.374 23.380 1.00 6.63 117 LEU A C 1
ATOM 1561 O O . LEU A 1 117 ? 11.975 -7.146 23.285 1.00 8.65 117 LEU A O 1
ATOM 1576 N N . SER A 1 118 ? 13.802 -6.414 24.380 1.00 7.18 118 SER A N 1
ATOM 1577 C CA . SER A 1 118 ? 13.591 -7.298 25.529 1.00 7.12 118 SER A CA 1
ATOM 1578 C C . SER A 1 118 ? 12.369 -6.863 26.338 1.00 7.19 118 SER A C 1
ATOM 1579 O O . SER A 1 118 ? 11.886 -5.744 26.215 1.00 7.80 118 SER A O 1
ATOM 1587 N N . SER A 1 119 ? 11.849 -7.781 27.157 1.00 8.11 119 SER A N 1
ATOM 1588 C CA . SER A 1 119 ? 10.742 -7.434 28.013 1.00 9.22 119 SER A CA 1
ATOM 1589 C C . SER A 1 119 ? 11.034 -6.240 28.881 1.00 8.23 119 SER A C 1
ATOM 1590 O O . SER A 1 119 ? 10.201 -5.349 29.054 1.00 9.69 119 SER A O 1
ATOM 1598 N N . SER A 1 120 ? 12.233 -6.200 29.417 1.00 7.19 120 SER A N 1
ATOM 1599 C CA . SER A 1 120 ? 12.603 -5.096 30.298 1.00 7.41 120 SER A CA 1
ATOM 1600 C C . SER A 1 120 ? 12.669 -3.788 29.516 1.00 6.08 120 SER A C 1
ATOM 1601 O O . SER A 1 120 ? 12.210 -2.768 29.987 1.00 6.98 120 SER A O 1
ATOM 1614 N N . ALA A 1 121 ? 13.201 -3.844 28.306 1.00 5.99 121 ALA A N 1
ATOM 1615 C CA . ALA A 1 121 ? 13.309 -2.649 27.471 1.00 6.33 121 ALA A CA 1
ATOM 1616 C C . ALA A 1 121 ? 11.929 -2.154 27.051 1.00 6.99 121 ALA A C 1
ATOM 1617 O O . ALA A 1 121 ? 11.674 -0.959 27.125 1.00 7.21 121 ALA A O 1
ATOM 1624 N N . VAL A 1 122 ? 11.029 -3.066 26.637 1.00 7.24 122 VAL A N 1
ATOM 1625 C CA . VAL A 1 122 ? 9.693 -2.642 26.285 1.00 7.82 122 VAL A CA 1
ATOM 1626 C C . VAL A 1 122 ? 9.055 -1.885 27.437 1.00 7.88 122 VAL A C 1
ATOM 1627 O O . VAL A 1 122 ? 8.419 -0.869 27.249 1.00 7.98 122 VAL A O 1
ATOM 1640 N N . ASN A 1 123 ? 9.223 -2.417 28.668 1.00 7.76 123 ASN A N 1
ATOM 1641 C CA . ASN A 1 123 ? 8.588 -1.757 29.793 1.00 8.02 123 ASN A CA 1
ATOM 1642 C C . ASN A 1 123 ? 9.118 -0.362 29.960 1.00 7.68 123 ASN A C 1
ATOM 1643 O O . ASN A 1 123 ? 8.368 0.534 30.315 1.00 11.21 123 ASN A O 1
ATOM 1654 N N . MET A 1 124 ? 10.424 -0.133 29.718 1.00 5.73 124 MET A N 1
ATOM 1655 C CA . MET A 1 124 ? 10.973 1.198 29.967 1.00 5.16 124 MET A CA 1
ATOM 1656 C C . MET A 1 124 ? 10.869 2.137 28.765 1.00 5.23 124 MET A C 1
ATOM 1657 O O . MET A 1 124 ? 11.089 3.325 28.973 1.00 5.20 124 MET A O 1
ATOM 1671 N N . VAL A 1 125 ? 10.505 1.647 27.594 1.00 5.66 125 VAL A N 1
ATOM 1672 C CA . VAL A 1 125 ? 10.055 2.562 26.539 1.00 5.17 125 VAL A CA 1
ATOM 1673 C C . VAL A 1 125 ? 8.758 3.179 27.004 1.00 5.34 125 VAL A C 1
ATOM 1674 O O . VAL A 1 125 ? 7.771 2.460 27.212 1.00 8.14 125 VAL A O 1
ATOM 1687 N N . LYS A 1 126 ? 8.768 4.471 27.248 1.00 4.57 126 LYS A N 1
ATOM 1688 C CA . LYS A 1 126 ? 7.584 5.151 27.715 1.00 5.08 126 LYS A CA 1
ATOM 1689 C C . LYS A 1 126 ? 6.860 5.880 26.607 1.00 4.88 126 LYS A C 1
ATOM 1690 O O . LYS A 1 126 ? 5.671 6.133 26.715 1.00 6.15 126 LYS A O 1
ATOM 1709 N N . ALA A 1 127 ? 7.564 6.235 25.547 1.00 4.56 127 ALA A N 1
ATOM 1710 C CA . ALA A 1 127 ? 6.954 6.924 24.406 1.00 4.56 127 ALA A CA 1
ATOM 1711 C C . ALA A 1 127 ? 7.789 6.601 23.169 1.00 4.21 127 ALA A C 1
ATOM 1712 O O . ALA A 1 127 ? 9.019 6.595 23.239 1.00 5.35 127 ALA A O 1
ATOM 1719 N N . ALA A 1 128 ? 7.095 6.394 22.088 1.00 3.96 128 ALA A N 1
ATOM 1720 C CA . ALA A 1 128 ? 7.711 6.147 20.798 1.00 3.99 128 ALA A CA 1
ATOM 1721 C C . ALA A 1 128 ? 6.932 6.992 19.783 1.00 4.35 128 ALA A C 1
ATOM 1722 O O . ALA A 1 128 ? 5.719 6.909 19.708 1.00 5.42 128 ALA A O 1
ATOM 1729 N N . ILE A 1 129 ? 7.700 7.763 19.028 1.00 3.61 129 ILE A N 1
ATOM 1730 C CA . ILE A 1 129 ? 7.175 8.661 18.018 1.00 3.81 129 ILE A CA 1
ATOM 1731 C C . ILE A 1 129 ? 7.683 8.182 16.658 1.00 3.79 129 ILE A C 1
ATOM 1732 O O . ILE A 1 129 ? 8.889 8.122 16.428 1.00 4.26 129 ILE A O 1
ATOM 1748 N N . PHE A 1 130 ? 6.749 7.846 15.777 1.00 3.53 130 PHE A N 1
ATOM 1749 C CA . PHE A 1 130 ? 7.080 7.522 14.409 1.00 3.70 130 PHE A CA 1
ATOM 1750 C C . PHE A 1 130 ? 6.478 8.581 13.515 1.00 3.49 130 PHE A C 1
ATOM 1751 O O . PHE A 1 130 ? 5.345 9.025 13.741 1.00 3.82 130 PHE A O 1
ATOM 1768 N N . MET A 1 131 ? 7.224 9.011 12.507 1.00 3.92 131 MET A N 1
ATOM 1769 C CA . MET A 1 131 ? 6.707 9.982 11.542 1.00 3.68 131 MET A CA 1
ATOM 1770 C C . MET A 1 131 ? 6.989 9.431 10.152 1.00 3.80 131 MET A C 1
ATOM 1771 O O . MET A 1 131 ? 8.119 9.045 9.872 1.00 4.92 131 MET A O 1
ATOM 1785 N N . GLY A 1 132 ? 5.972 9.396 9.297 1.00 3.73 132 GLY A N 1
ATOM 1786 C CA . GLY A 1 132 ? 6.203 8.927 7.953 1.00 4.13 132 GLY A CA 1
ATOM 1787 C C . GLY A 1 132 ? 6.529 7.443 7.818 1.00 3.86 132 GLY A C 1
ATOM 1788 O O . GLY A 1 132 ? 7.112 7.028 6.815 1.00 4.32 132 GLY A O 1
ATOM 1792 N N . ASP A 1 133 ? 6.140 6.646 8.802 1.00 3.86 133 ASP A N 1
ATOM 1793 C CA . ASP A 1 133 ? 6.453 5.222 8.784 1.00 3.67 133 ASP A CA 1
ATOM 1794 C C . ASP A 1 133 ? 5.755 4.504 7.652 1.00 3.69 133 ASP A C 1
ATOM 1795 O O . ASP A 1 133 ? 4.519 4.486 7.603 1.00 4.09 133 ASP A O 1
ATOM 1804 N N . PRO A 1 134 ? 6.490 3.849 6.739 1.00 3.77 134 PRO A N 1
ATOM 1805 C CA . PRO A 1 134 ? 5.819 3.111 5.664 1.00 3.98 134 PRO A CA 1
ATOM 1806 C C . PRO A 1 134 ? 4.928 1.958 6.095 1.00 3.67 134 PRO A C 1
ATOM 1807 O O . PRO A 1 134 ? 4.190 1.441 5.267 1.00 4.44 134 PRO A O 1
ATOM 1818 N N . MET A 1 135 ? 5.035 1.548 7.359 1.00 3.95 135 MET A N 1
ATOM 1819 C CA . MET A 1 135 ? 4.139 0.535 7.890 1.00 3.58 135 MET A CA 1
ATOM 1820 C C . MET A 1 135 ? 2.819 1.113 8.392 1.00 3.43 135 MET A C 1
ATOM 1821 O O . MET A 1 135 ? 1.988 0.357 8.899 1.00 3.82 135 MET A O 1
ATOM 1835 N N . PHE A 1 136 ? 2.641 2.409 8.285 1.00 3.54 136 PHE A N 1
ATOM 1836 C CA . PHE A 1 136 ? 1.374 3.023 8.679 1.00 3.60 136 PHE A CA 1
ATOM 1837 C C . PHE A 1 136 ? 0.222 2.318 7.974 1.00 3.76 136 PHE A C 1
ATOM 1838 O O . PHE A 1 136 ? 0.266 2.062 6.767 1.00 4.04 136 PHE A O 1
ATOM 1855 N N . ARG A 1 137 ? -0.857 2.066 8.716 1.00 3.99 137 ARG A N 1
ATOM 1856 C CA . ARG A 1 137 ? -2.088 1.535 8.167 1.00 4.42 137 ARG A CA 1
ATOM 1857 C C . ARG A 1 137 ? -3.207 2.226 8.915 1.00 4.01 137 ARG A C 1
ATOM 1858 O O . ARG A 1 137 ? -3.287 2.006 10.138 1.00 4.29 137 ARG A O 1
ATOM 1879 N N . ALA A 1 138 ? -4.021 3.020 8.276 1.00 4.31 138 ALA A N 1
ATOM 1880 C CA . ALA A 1 138 ? -5.041 3.732 9.009 1.00 4.68 138 ALA A CA 1
ATOM 1881 C C . ALA A 1 138 ? -5.855 2.764 9.826 1.00 5.11 138 ALA A C 1
ATOM 1882 O O . ALA A 1 138 ? -6.179 1.665 9.382 1.00 6.33 138 ALA A O 1
ATOM 1889 N N . GLY A 1 139 ? -6.219 3.231 11.024 1.00 6.35 139 GLY A N 1
ATOM 1890 C CA . GLY A 1 139 ? -7.116 2.504 11.868 1.00 8.52 139 GLY A CA 1
ATOM 1891 C C . GLY A 1 139 ? -6.535 1.934 13.130 1.00 6.75 139 GLY A C 1
ATOM 1892 O O . GLY A 1 139 ? -7.259 1.356 13.937 1.00 8.57 139 GLY A O 1
ATOM 1896 N N . LEU A 1 140 ? -5.250 2.112 13.342 1.00 6.23 140 LEU A N 1
ATOM 1897 C CA . LEU A 1 140 ? -4.583 1.701 14.588 1.00 5.70 140 LEU A CA 1
ATOM 1898 C C . LEU A 1 140 ? -4.721 2.791 15.617 1.00 5.64 140 LEU A C 1
ATOM 1899 O O . LEU A 1 140 ? -4.693 3.995 15.312 1.00 6.43 140 LEU A O 1
ATOM 1914 N N . SER A 1 141 ? -4.820 2.400 16.878 1.00 5.64 141 SER A N 1
ATOM 1915 C CA . SER A 1 141 ? -5.158 3.350 17.892 1.00 6.24 141 SER A CA 1
ATOM 1916 C C . SER A 1 141 ? -4.077 4.387 18.133 1.00 5.55 141 SER A C 1
ATOM 1917 O O . SER A 1 141 ? -4.380 5.484 18.628 1.00 7.40 141 SER A O 1
ATOM 1925 N N . TYR A 1 142 ? -2.848 4.052 17.784 1.00 5.02 142 TYR A N 1
ATOM 1926 C CA . TYR A 1 142 ? -1.685 4.880 18.035 1.00 4.98 142 TYR A CA 1
ATOM 1927 C C . TYR A 1 142 ? -1.334 5.796 16.870 1.00 4.47 142 TYR A C 1
ATOM 1928 O O . TYR A 1 142 ? -0.288 6.430 16.873 1.00 6.71 142 TYR A O 1
ATOM 1946 N N . GLU A 1 143 ? -2.208 5.896 15.886 1.00 4.16 143 GLU A N 1
ATOM 1947 C CA . GLU A 1 143 ? -1.944 6.709 14.733 1.00 4.14 143 GLU A CA 1
ATOM 1948 C C . GLU A 1 143 ? -2.673 8.038 14.752 1.00 4.60 143 GLU A C 1
ATOM 1949 O O . GLU A 1 143 ? -3.809 8.127 15.225 1.00 6.08 143 GLU A O 1
ATOM 1961 N N . VAL A 1 144 ? -2.006 9.022 14.189 1.00 4.12 144 VAL A N 1
ATOM 1962 C CA . VAL A 1 144 ? -2.504 10.370 14.044 1.00 4.37 144 VAL A CA 1
ATOM 1963 C C . VAL A 1 144 ? -2.219 10.826 12.635 1.00 3.88 144 VAL A C 1
ATOM 1964 O O . VAL A 1 144 ? -1.155 10.549 12.096 1.00 4.64 144 VAL A O 1
ATOM 1977 N N . GLY A 1 145 ? -3.177 11.542 12.053 1.00 4.58 145 GLY A N 1
ATOM 1978 C CA . GLY A 1 145 ? -2.952 12.180 10.785 1.00 4.27 145 GLY A CA 1
ATOM 1979 C C . GLY A 1 145 ? -4.099 11.912 9.851 1.00 4.07 145 GLY A C 1
ATOM 1980 O O . GLY A 1 145 ? -5.049 11.203 10.136 1.00 4.53 145 GLY A O 1
ATOM 1984 N N . THR A 1 146 ? -4.008 12.555 8.666 1.00 3.72 146 THR A N 1
ATOM 1985 C CA . THR A 1 146 ? -5.083 12.514 7.733 1.00 3.73 146 THR A CA 1
ATOM 1986 C C . THR A 1 146 ? -5.051 11.297 6.829 1.00 3.60 146 THR A C 1
ATOM 1987 O O . THR A 1 146 ? -5.956 11.100 6.024 1.00 4.02 146 THR A O 1
ATOM 1998 N N . CYS A 1 147 ? -4.063 10.432 6.945 1.00 3.69 147 CYS A N 1
ATOM 1999 C CA . CYS A 1 147 ? -4.007 9.250 6.097 1.00 3.62 147 CYS A CA 1
ATOM 2000 C C . CYS A 1 147 ? -5.085 8.230 6.481 1.00 3.64 147 CYS A C 1
ATOM 2001 O O . CYS A 1 147 ? -5.105 7.735 7.606 1.00 4.27 147 CYS A O 1
ATOM 2008 N N . ALA A 1 148 ? -5.969 7.939 5.532 1.00 4.01 148 ALA A N 1
ATOM 2009 C CA . ALA A 1 148 ? -7.044 6.952 5.672 1.00 3.85 148 ALA A CA 1
ATOM 2010 C C . ALA A 1 148 ? -6.771 5.662 4.925 1.00 4.04 148 ALA A C 1
ATOM 2011 O O . ALA A 1 148 ? -7.638 4.816 4.813 1.00 4.39 148 ALA A O 1
ATOM 2018 N N . ALA A 1 149 ? -5.548 5.488 4.434 1.00 4.30 149 ALA A N 1
ATOM 2019 C CA . ALA A 1 149 ? -5.163 4.323 3.654 1.00 4.24 149 ALA A CA 1
ATOM 2020 C C . ALA A 1 149 ? -3.988 3.687 4.394 1.00 4.47 149 ALA A C 1
ATOM 2021 O O . ALA A 1 149 ? -4.167 3.176 5.485 1.00 6.81 149 ALA A O 1
ATOM 2028 N N . GLY A 1 150 ? -2.811 3.677 3.810 1.00 4.30 150 GLY A N 1
ATOM 2029 C CA . GLY A 1 150 ? -1.647 3.051 4.413 1.00 4.64 150 GLY A CA 1
ATOM 2030 C C . GLY A 1 150 ? -0.520 3.116 3.444 1.00 4.28 150 GLY A C 1
ATOM 2031 O O . GLY A 1 150 ? -0.656 3.499 2.287 1.00 4.71 150 GLY A O 1
ATOM 2035 N N . GLY A 1 151 ? 0.646 2.687 3.938 1.00 4.30 151 GLY A N 1
ATOM 2036 C CA . GLY A 1 151 ? 1.883 2.875 3.221 1.00 4.18 151 GLY A CA 1
ATOM 2037 C C . GLY A 1 151 ? 2.352 1.619 2.512 1.00 4.39 151 GLY A C 1
ATOM 2038 O O . GLY A 1 151 ? 1.697 0.576 2.469 1.00 4.75 151 GLY A O 1
ATOM 2042 N N . PHE A 1 152 ? 3.565 1.709 1.946 1.00 4.69 152 PHE A N 1
ATOM 2043 C CA . PHE A 1 152 ? 4.009 0.652 1.070 1.00 4.93 152 PHE A CA 1
ATOM 2044 C C . PHE A 1 152 ? 4.412 -0.618 1.813 1.00 4.77 152 PHE A C 1
ATOM 2045 O O . PHE A 1 152 ? 4.488 -1.678 1.185 1.00 4.97 152 PHE A O 1
ATOM 2062 N N . ASP A 1 153 ? 4.630 -0.531 3.132 1.00 4.11 153 ASP A N 1
ATOM 2063 C CA . ASP A 1 153 ? 4.830 -1.674 3.984 1.00 4.10 153 ASP A CA 1
ATOM 2064 C C . ASP A 1 153 ? 3.740 -1.791 5.032 1.00 4.07 153 ASP A C 1
ATOM 2065 O O . ASP A 1 153 ? 3.980 -2.270 6.145 1.00 4.43 153 ASP A O 1
ATOM 2074 N N . GLN A 1 154 ? 2.538 -1.318 4.694 1.00 4.18 154 GLN A N 1
ATOM 2075 C CA . GLN A 1 154 ? 1.493 -1.160 5.713 1.00 4.27 154 GLN A CA 1
ATOM 2076 C C . GLN A 1 154 ? 1.255 -2.415 6.502 1.00 4.42 154 GLN A C 1
ATOM 2077 O O . GLN A 1 154 ? 1.229 -3.540 5.986 1.00 4.77 154 GLN A O 1
ATOM 2096 N N . ARG A 1 155 ? 1.003 -2.247 7.798 1.00 4.16 155 ARG A N 1
ATOM 2097 C CA . ARG A 1 155 ? 0.530 -3.319 8.605 1.00 4.37 155 ARG A CA 1
ATOM 2098 C C . ARG A 1 155 ? -0.764 -3.892 8.024 1.00 4.96 155 ARG A C 1
ATOM 2099 O O . ARG A 1 155 ? -1.526 -3.158 7.381 1.00 5.48 155 ARG A O 1
ATOM 2120 N N . PRO A 1 156 ? -1.019 -5.152 8.236 1.00 5.83 156 PRO A N 1
ATOM 2121 C CA . PRO A 1 156 ? -2.268 -5.728 7.751 1.00 7.10 156 PRO A CA 1
ATOM 2122 C C . PRO A 1 156 ? -3.431 -5.228 8.556 1.00 7.50 156 PRO A C 1
ATOM 2123 O O . PRO A 1 156 ? -3.307 -4.854 9.699 1.00 8.11 156 PRO A O 1
ATOM 2134 N N . ALA A 1 157 ? -4.629 -5.306 7.947 1.00 8.82 157 ALA A N 1
ATOM 2135 C CA . ALA A 1 157 ? -5.834 -5.173 8.680 1.00 8.88 157 ALA A CA 1
ATOM 2136 C C . ALA A 1 157 ? -5.850 -6.163 9.816 1.00 9.08 157 ALA A C 1
ATOM 2137 O O . ALA A 1 157 ? -5.421 -7.324 9.618 1.00 9.63 157 ALA A O 1
ATOM 2144 N N . GLY A 1 158 ? -6.232 -5.716 10.965 1.00 9.08 158 GLY A N 1
ATOM 2145 C CA . GLY A 1 158 ? -6.318 -6.511 12.176 1.00 11.74 158 GLY A CA 1
ATOM 2146 C C . GLY A 1 158 ? -5.059 -6.552 13.025 1.00 7.86 158 GLY A C 1
ATOM 2147 O O . GLY A 1 158 ? -5.065 -7.214 14.062 1.00 9.18 158 GLY A O 1
ATOM 2151 N N . PHE A 1 159 ? -4.012 -5.889 12.604 1.00 8.76 159 PHE A N 1
ATOM 2152 C CA . PHE A 1 159 ? -2.809 -5.797 13.390 1.00 7.48 159 PHE A CA 1
ATOM 2153 C C . PHE A 1 159 ? -3.097 -5.136 14.715 1.00 6.96 159 PHE A C 1
ATOM 2154 O O . PHE A 1 159 ? -3.911 -4.228 14.832 1.00 9.74 159 PHE A O 1
ATOM 2171 N N . SER A 1 160 ? -2.359 -5.522 15.745 1.00 6.93 160 SER A N 1
ATOM 2172 C CA . SER A 1 160 ? -2.298 -4.846 16.990 1.00 7.31 160 SER A CA 1
ATOM 2173 C C . SER A 1 160 ? -0.861 -4.818 17.489 1.00 6.85 160 SER A C 1
ATOM 2174 O O . SER A 1 160 ? -0.133 -5.777 17.263 1.00 7.48 160 SER A O 1
ATOM 2187 N N . CYS A 1 161 ? -0.513 -3.714 18.152 1.00 7.38 161 CYS A N 1
ATOM 2188 C CA . CYS A 1 161 ? 0.813 -3.615 18.768 1.00 6.89 161 CYS A CA 1
ATOM 2189 C C . CYS A 1 161 ? 0.680 -3.774 20.271 1.00 6.90 161 CYS A C 1
ATOM 2190 O O . CYS A 1 161 ? -0.110 -3.041 20.870 1.00 6.58 161 CYS A O 1
ATOM 2197 N N . PRO A 1 162 ? 1.426 -4.665 20.890 1.00 8.51 162 PRO A N 1
ATOM 2198 C CA . PRO A 1 162 ? 1.273 -4.779 22.324 1.00 9.04 162 PRO A CA 1
ATOM 2199 C C . PRO A 1 162 ? 1.574 -3.488 23.065 1.00 8.45 162 PRO A C 1
ATOM 2200 O O . PRO A 1 162 ? 1.066 -3.210 24.145 1.00 11.14 162 PRO A O 1
ATOM 2211 N N . SER A 1 163 ? 2.431 -2.658 22.494 1.00 6.68 163 SER A N 1
ATOM 2212 C CA . SER A 1 163 ? 2.828 -1.386 23.096 1.00 6.83 163 SER A CA 1
ATOM 2213 C C . SER A 1 163 ? 2.107 -0.188 22.481 1.00 5.59 163 SER A C 1
ATOM 2214 O O . SER A 1 163 ? 2.601 0.920 22.566 1.00 6.39 163 SER A O 1
ATOM 2222 N N . ALA A 1 164 ? 0.918 -0.424 21.922 1.00 5.68 164 ALA A N 1
ATOM 2223 C CA . ALA A 1 164 ? 0.126 0.664 21.345 1.00 5.33 164 ALA A CA 1
ATOM 2224 C C . ALA A 1 164 ? 0.053 1.903 22.162 1.00 5.32 164 ALA A C 1
ATOM 2225 O O . ALA A 1 164 ? 0.154 3.013 21.664 1.00 5.92 164 ALA A O 1
ATOM 2232 N N . ALA A 1 165 ? -0.158 1.735 23.476 1.00 5.78 165 ALA A N 1
ATOM 2233 C CA . ALA A 1 165 ? -0.390 2.888 24.333 1.00 6.28 165 ALA A CA 1
ATOM 2234 C C . ALA A 1 165 ? 0.822 3.792 24.445 1.00 7.03 165 ALA A C 1
ATOM 2235 O O . ALA A 1 165 ? 0.669 4.939 24.872 1.00 9.23 165 ALA A O 1
ATOM 2242 N N . LYS A 1 166 ? 1.977 3.316 24.078 1.00 6.05 166 LYS A N 1
ATOM 2243 C CA . LYS A 1 166 ? 3.213 4.077 24.156 1.00 6.75 166 LYS A CA 1
ATOM 2244 C C . LYS A 1 166 ? 3.550 4.817 22.863 1.00 4.60 166 LYS A C 1
ATOM 2245 O O . LYS A 1 166 ? 4.574 5.500 22.860 1.00 5.43 166 LYS A O 1
ATOM 2264 N N . ILE A 1 167 ? 2.725 4.696 21.838 1.00 4.84 167 ILE A N 1
ATOM 2265 C CA . ILE A 1 167 ? 3.148 5.165 20.510 1.00 4.03 167 ILE A CA 1
ATOM 2266 C C . ILE A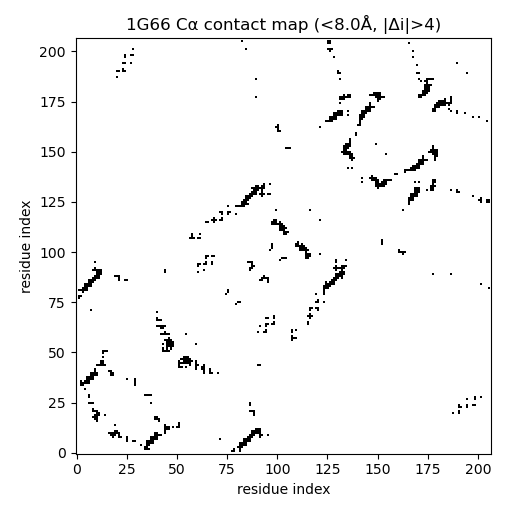 1 167 ? 2.259 6.281 20.012 1.00 4.16 167 ILE A C 1
ATOM 2267 O O . ILE A 1 167 ? 1.050 6.270 20.194 1.00 4.60 167 ILE A O 1
ATOM 2283 N N . LYS A 1 168 ? 2.890 7.222 19.301 1.00 3.86 168 LYS A N 1
ATOM 2284 C CA . LYS A 1 168 ? 2.173 8.040 18.328 1.00 4.03 168 LYS A CA 1
ATOM 2285 C C . LYS A 1 168 ? 2.896 7.919 17.011 1.00 3.69 168 LYS A C 1
ATOM 2286 O O . LYS A 1 168 ? 4.115 8.136 16.939 1.00 4.46 168 LYS A O 1
ATOM 2305 N N . SER A 1 169 ? 2.152 7.630 15.956 1.00 3.65 169 SER A N 1
ATOM 2306 C CA . SER A 1 169 ? 2.674 7.458 14.627 1.00 3.40 169 SER A CA 1
ATOM 2307 C C . SER A 1 169 ? 1.876 8.333 13.675 1.00 3.43 169 SER A C 1
ATOM 2308 O O . SER A 1 169 ? 0.661 8.199 13.601 1.00 3.98 169 SER A O 1
ATOM 2316 N N . TYR A 1 170 ? 2.576 9.238 12.975 1.00 3.45 170 TYR A N 1
ATOM 2317 C CA . TYR A 1 170 ? 1.962 10.308 12.233 1.00 3.33 170 TYR A CA 1
ATOM 2318 C C . TYR A 1 170 ? 2.101 10.083 10.728 1.00 3.32 170 TYR A C 1
ATOM 2319 O O . TYR A 1 170 ? 3.190 9.781 10.236 1.00 3.65 170 TYR A O 1
ATOM 2337 N N . CYS A 1 171 ? 1.017 10.318 9.990 1.00 3.36 171 CYS A N 1
ATOM 2338 C CA . CYS A 1 171 ? 1.033 10.185 8.538 1.00 3.36 171 CYS A CA 1
ATOM 2339 C C . CYS A 1 171 ? -0.185 10.881 7.944 1.00 3.43 171 CYS A C 1
ATOM 2340 O O . CYS A 1 171 ? -1.288 10.670 8.431 1.00 3.86 171 CYS A O 1
ATOM 2347 N N . ASP A 1 172 ? 0.039 11.662 6.897 1.00 3.55 172 ASP A N 1
ATOM 2348 C CA . ASP A 1 172 ? -1.029 12.374 6.218 1.00 3.73 172 ASP A CA 1
ATOM 2349 C C . ASP A 1 172 ? -1.322 11.743 4.857 1.00 3.54 172 ASP A C 1
ATOM 2350 O O . ASP A 1 172 ? -0.505 11.104 4.204 1.00 4.02 172 ASP A O 1
ATOM 2359 N N . ALA A 1 173 ? -2.555 12.049 4.389 1.00 3.66 173 ALA A N 1
ATOM 2360 C CA . ALA A 1 173 ? -3.106 11.459 3.179 1.00 3.66 173 ALA A CA 1
ATOM 2361 C C . ALA A 1 173 ? -2.225 11.663 1.965 1.00 3.49 173 ALA A C 1
ATOM 2362 O O . ALA A 1 173 ? -2.104 10.763 1.122 1.00 4.00 173 ALA A O 1
ATOM 2369 N N . SER A 1 174 ? -1.636 12.839 1.807 1.00 4.03 174 SER A N 1
ATOM 2370 C CA . SER A 1 174 ? -0.882 13.144 0.613 1.00 3.87 174 SER A CA 1
ATOM 2371 C C . SER A 1 174 ? 0.468 12.488 0.542 1.00 3.59 174 SER A C 1
ATOM 2372 O O . SER A 1 174 ? 1.149 12.569 -0.460 1.00 4.51 174 SER A O 1
ATOM 2380 N N . ASP A 1 175 ? 0.895 11.826 1.623 1.00 3.81 175 ASP A N 1
ATOM 2381 C CA . ASP A 1 175 ? 2.205 11.195 1.637 1.00 3.80 175 ASP A CA 1
ATOM 2382 C C . ASP A 1 175 ? 2.179 9.932 0.766 1.00 3.83 175 ASP A C 1
ATOM 2383 O O . ASP A 1 175 ? 1.306 9.091 0.942 1.00 4.50 175 ASP A O 1
ATOM 2392 N N . PRO A 1 176 ? 3.109 9.799 -0.176 1.00 3.96 176 PRO A N 1
ATOM 2393 C CA . PRO A 1 176 ? 3.141 8.649 -1.061 1.00 4.43 176 PRO A CA 1
ATOM 2394 C C . PRO A 1 176 ? 3.844 7.410 -0.513 1.00 5.32 176 PRO A C 1
ATOM 2395 O O . PRO A 1 176 ? 3.883 6.411 -1.223 1.00 6.91 176 PRO A O 1
ATOM 2406 N N A TYR A 1 177 ? 4.504 7.576 0.640 0.36 4.55 177 TYR A N 1
ATOM 2407 N N B TYR A 1 177 ? 4.305 7.481 0.737 0.64 4.74 177 TYR A N 1
ATOM 2408 C CA A TYR A 1 177 ? 5.349 6.614 1.344 0.36 4.33 177 TYR A CA 1
ATOM 2409 C CA B TYR A 1 177 ? 5.067 6.297 1.203 0.64 5.46 177 TYR A CA 1
ATOM 2410 C C A TYR A 1 177 ? 4.544 5.897 2.435 0.36 4.42 177 TYR A C 1
ATOM 2411 C C B TYR A 1 177 ? 4.492 5.737 2.510 0.64 4.63 177 TYR A C 1
ATOM 2412 O O A TYR A 1 177 ? 4.377 4.697 2.358 0.36 3.83 177 TYR A O 1
ATOM 2413 O O B TYR A 1 177 ? 4.434 4.548 2.717 0.64 4.47 177 TYR A O 1
ATOM 2448 N N . CYS A 1 178 ? 4.072 6.641 3.433 1.00 4.79 178 CYS A N 1
ATOM 2449 C CA . CYS A 1 178 ? 3.336 6.133 4.562 1.00 4.39 178 CYS A CA 1
ATOM 2450 C C . CYS A 1 178 ? 1.834 6.058 4.283 1.00 3.84 178 CYS A C 1
ATOM 2451 O O . CYS A 1 178 ? 1.094 5.366 4.975 1.00 4.14 178 CYS A O 1
ATOM 2458 N N . CYS A 1 179 ? 1.405 6.861 3.290 1.00 3.92 179 CYS A N 1
ATOM 2459 C CA . CYS A 1 179 ? 0.028 6.760 2.791 1.00 3.99 179 CYS A CA 1
ATOM 2460 C C . CYS A 1 179 ? 0.119 6.375 1.323 1.00 3.87 179 CYS A C 1
ATOM 2461 O O . CYS A 1 179 ? 1.132 5.894 0.859 1.00 4.87 179 CYS A O 1
ATOM 2468 N N . ASN A 1 180 ? -0.974 6.662 0.605 1.00 4.00 180 ASN A N 1
ATOM 2469 C CA . ASN A 1 180 ? -1.049 6.377 -0.823 1.00 4.27 180 ASN A CA 1
ATOM 2470 C C . ASN A 1 180 ? -1.388 7.642 -1.617 1.00 5.00 180 ASN A C 1
ATOM 2471 O O . ASN A 1 180 ? -1.994 7.578 -2.659 1.00 5.68 180 ASN A O 1
ATOM 2482 N N . GLY A 1 181 ? -0.955 8.804 -1.097 1.00 4.63 181 GLY A N 1
ATOM 2483 C CA . GLY A 1 181 ? -1.088 10.051 -1.812 1.00 4.89 181 GLY A CA 1
ATOM 2484 C C . GLY A 1 181 ? 0.025 10.215 -2.831 1.00 4.91 181 GLY A C 1
ATOM 2485 O O . GLY A 1 181 ? 0.722 9.277 -3.206 1.00 6.09 181 GLY A O 1
ATOM 2489 N N . SER A 1 182 ? 0.165 11.476 -3.294 1.00 4.86 182 SER A N 1
ATOM 2490 C CA . SER A 1 182 ? 1.019 11.760 -4.418 1.00 5.00 182 SER A CA 1
ATOM 2491 C C . SER A 1 182 ? 2.088 12.793 -4.175 1.00 5.14 182 SER A C 1
ATOM 2492 O O . SER A 1 182 ? 2.891 13.051 -5.079 1.00 6.80 182 SER A O 1
ATOM 2500 N N . ASN A 1 183 ? 2.137 13.438 -2.997 1.00 4.70 183 ASN A N 1
ATOM 2501 C CA . ASN A 1 183 ? 3.026 14.579 -2.779 1.00 4.73 183 ASN A CA 1
ATOM 2502 C C . ASN A 1 183 ? 4.100 14.249 -1.773 1.00 4.33 183 ASN A C 1
ATOM 2503 O O . ASN A 1 183 ? 3.895 14.292 -0.561 1.00 4.77 183 ASN A O 1
ATOM 2514 N N . ALA A 1 184 ? 5.261 13.878 -2.308 1.00 4.51 184 ALA A N 1
ATOM 2515 C CA . ALA A 1 184 ? 6.399 13.520 -1.447 1.00 4.69 184 ALA A CA 1
ATOM 2516 C C . ALA A 1 184 ? 6.761 14.593 -0.456 1.00 4.30 184 ALA A C 1
ATOM 2517 O O . ALA A 1 184 ? 7.284 14.286 0.598 1.00 4.87 184 ALA A O 1
ATOM 2524 N N . ALA A 1 185 ? 6.486 15.863 -0.782 1.00 4.53 185 ALA A N 1
ATOM 2525 C CA . ALA A 1 185 ? 6.848 16.898 0.174 1.00 4.82 185 ALA A CA 1
ATOM 2526 C C . ALA A 1 185 ? 6.217 16.656 1.532 1.00 4.49 185 ALA A C 1
ATOM 2527 O O . ALA A 1 185 ? 6.802 16.973 2.569 1.00 5.35 185 ALA A O 1
ATOM 2534 N N . THR A 1 186 ? 4.996 16.106 1.578 1.00 4.46 186 THR A N 1
ATOM 2535 C CA . THR A 1 186 ? 4.361 15.865 2.847 1.00 4.50 186 THR A CA 1
ATOM 2536 C C . THR A 1 186 ? 5.218 14.968 3.734 1.00 4.92 186 THR A C 1
ATOM 2537 O O . THR A 1 186 ? 5.225 15.116 4.975 1.00 5.81 186 THR A O 1
ATOM 2548 N N A HIS A 1 187 ? 5.936 14.071 3.110 0.36 5.48 187 HIS A N 1
ATOM 2549 N N B HIS A 1 187 ? 5.873 14.007 3.123 0.64 4.31 187 HIS A N 1
ATOM 2550 C CA A HIS A 1 187 ? 6.766 13.117 3.839 0.36 5.56 187 HIS A CA 1
ATOM 2551 C CA B HIS A 1 187 ? 6.712 13.060 3.859 0.64 5.47 187 HIS A CA 1
ATOM 2552 C C A HIS A 1 187 ? 7.824 13.776 4.676 0.36 7.30 187 HIS A C 1
ATOM 2553 C C B HIS A 1 187 ? 7.840 13.722 4.603 0.64 5.61 187 HIS A C 1
ATOM 2554 O O A HIS A 1 187 ? 8.317 13.359 5.714 0.36 8.61 187 HIS A O 1
ATOM 2555 O O B HIS A 1 187 ? 8.312 13.090 5.545 0.64 5.87 187 HIS A O 1
ATOM 2582 N N . GLN A 1 188 ? 8.268 14.922 4.185 1.00 6.27 188 GLN A N 1
ATOM 2583 C CA . GLN A 1 188 ? 9.427 15.569 4.747 1.00 7.65 188 GLN A CA 1
ATOM 2584 C C . GLN A 1 188 ? 9.080 16.533 5.847 1.00 8.14 188 GLN A C 1
ATOM 2585 O O . GLN A 1 188 ? 9.990 17.042 6.514 1.00 10.15 188 GLN A O 1
ATOM 2599 N N . GLY A 1 189 ? 7.795 16.829 6.093 1.00 7.11 189 GLY A N 1
ATOM 2600 C CA . GLY A 1 189 ? 7.371 17.943 6.907 1.00 8.03 189 GLY A CA 1
ATOM 2601 C C . GLY A 1 189 ? 6.805 17.616 8.261 1.00 6.03 189 GLY A C 1
ATOM 2602 O O . GLY A 1 189 ? 6.257 18.514 8.928 1.00 6.70 189 GLY A O 1
ATOM 2606 N N . TYR A 1 190 ? 6.889 16.393 8.724 1.00 5.57 190 TYR A N 1
ATOM 2607 C CA . TYR A 1 190 ? 6.201 16.015 9.951 1.00 4.56 190 TYR A CA 1
ATOM 2608 C C . TYR A 1 190 ? 6.827 16.597 11.211 1.00 4.96 190 TYR A C 1
ATOM 2609 O O . TYR A 1 190 ? 6.118 16.739 12.204 1.00 5.28 190 TYR A O 1
ATOM 2627 N N . GLY A 1 191 ? 8.095 16.946 11.200 1.00 5.30 191 GLY A N 1
ATOM 2628 C CA . GLY A 1 191 ? 8.675 17.588 12.348 1.00 6.15 191 GLY A CA 1
ATOM 2629 C C . GLY A 1 191 ? 8.007 18.867 12.720 1.00 6.63 191 GLY A C 1
ATOM 2630 O O . GLY A 1 191 ? 7.587 19.117 13.859 1.00 7.03 191 GLY A O 1
ATOM 2634 N N . SER A 1 192 ? 7.857 19.742 11.734 1.00 7.10 192 SER A N 1
ATOM 2635 C CA . SER A 1 192 ? 7.175 20.987 11.991 1.00 8.09 192 SER A CA 1
ATOM 2636 C C . SER A 1 192 ? 5.677 20.774 12.196 1.00 6.96 192 SER A C 1
ATOM 2637 O O . SER A 1 192 ? 5.069 21.426 13.028 1.00 8.42 192 SER A O 1
ATOM 2645 N N . GLU A 1 193 ? 5.086 19.868 11.420 1.00 6.47 193 GLU A N 1
ATOM 2646 C CA . GLU A 1 193 ? 3.651 19.678 11.496 1.00 6.38 193 GLU A CA 1
ATOM 2647 C C . GLU A 1 193 ? 3.198 19.091 12.828 1.00 5.78 193 GLU A C 1
ATOM 2648 O O . GLU A 1 193 ? 2.225 19.560 13.440 1.00 7.03 193 GLU A O 1
ATOM 2660 N N . TYR A 1 194 ? 3.880 18.015 13.247 1.00 5.67 194 TYR A N 1
ATOM 2661 C CA . TYR A 1 194 ? 3.458 17.208 14.368 1.00 5.05 194 TYR A CA 1
ATOM 2662 C C . TYR A 1 194 ? 4.425 17.199 15.532 1.00 5.14 194 TYR A C 1
ATOM 2663 O O . TYR A 1 194 ? 4.176 16.534 16.527 1.00 5.83 194 TYR A O 1
ATOM 2681 N N . GLY A 1 195 ? 5.503 17.942 15.452 1.00 6.14 195 GLY A N 1
ATOM 2682 C CA . GLY A 1 195 ? 6.500 17.910 16.516 1.00 7.01 195 GLY A CA 1
ATOM 2683 C C . GLY A 1 195 ? 5.920 18.340 17.864 1.00 6.57 195 GLY A C 1
ATOM 2684 O O . GLY A 1 195 ? 6.286 17.733 18.863 1.00 7.22 195 GLY A O 1
ATOM 2688 N N . SER A 1 196 ? 5.070 19.346 17.884 1.00 7.61 196 SER A N 1
ATOM 2689 C CA . SER A 1 196 ? 4.506 19.764 19.148 1.00 7.97 196 SER A CA 1
ATOM 2690 C C . SER A 1 196 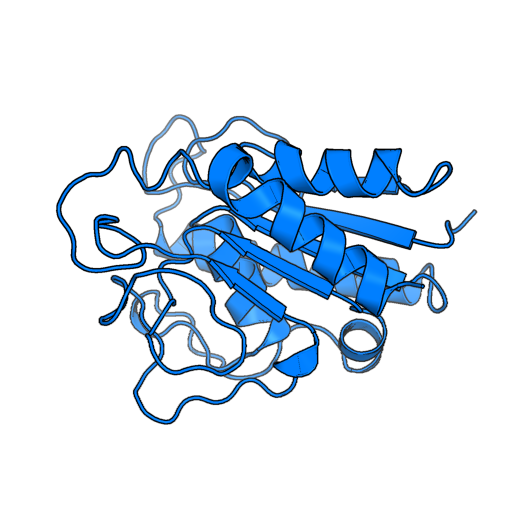? 3.555 18.709 19.717 1.00 7.54 196 SER A C 1
ATOM 2691 O O . SER A 1 196 ? 3.606 18.434 20.922 1.00 7.94 196 SER A O 1
ATOM 2704 N N . GLN A 1 197 ? 2.703 18.110 18.894 1.00 6.48 197 GLN A N 1
ATOM 2705 C CA . GLN A 1 197 ? 1.879 17.018 19.323 1.00 6.56 197 GLN A CA 1
ATOM 2706 C C . GLN A 1 197 ? 2.730 15.886 19.891 1.00 5.40 197 GLN A C 1
ATOM 2707 O O . GLN A 1 197 ? 2.416 15.315 20.914 1.00 5.82 197 GLN A O 1
ATOM 2721 N N . ALA A 1 198 ? 3.794 15.571 19.165 1.00 5.21 198 ALA A N 1
ATOM 2722 C CA . ALA A 1 198 ? 4.648 14.465 19.604 1.00 5.08 198 ALA A CA 1
ATOM 2723 C C . ALA A 1 198 ? 5.274 14.758 20.935 1.00 4.95 198 ALA A C 1
ATOM 2724 O O . ALA A 1 198 ? 5.304 13.903 21.827 1.00 5.26 198 ALA A O 1
ATOM 2731 N N . LEU A 1 199 ? 5.790 15.983 21.091 1.00 5.95 199 LEU A N 1
ATOM 2732 C CA . LEU A 1 199 ? 6.392 16.353 22.379 1.00 5.99 199 LEU A CA 1
ATOM 2733 C C . LEU A 1 199 ? 5.356 16.332 23.500 1.00 5.90 199 LEU A C 1
ATOM 2734 O O . LEU A 1 199 ? 5.649 15.889 24.608 1.00 6.32 199 LEU A O 1
ATOM 2749 N N . ALA A 1 200 ? 4.151 16.804 23.212 1.00 6.44 200 ALA A N 1
ATOM 2750 C CA . ALA A 1 200 ? 3.104 16.752 24.221 1.00 6.93 200 ALA A CA 1
ATOM 2751 C C . ALA A 1 200 ? 2.828 15.329 24.662 1.00 6.11 200 ALA A C 1
ATOM 2752 O O . ALA A 1 200 ? 2.621 15.032 25.836 1.00 6.62 200 ALA A O 1
ATOM 2759 N N . PHE A 1 201 ? 2.806 14.427 23.671 1.00 5.76 201 PHE A N 1
ATOM 2760 C CA . PHE A 1 201 ? 2.596 13.033 24.032 1.00 5.61 201 PHE A CA 1
ATOM 2761 C C . PHE A 1 201 ? 3.733 12.505 24.885 1.00 5.31 201 PHE A C 1
ATOM 2762 O O . PHE A 1 201 ? 3.501 11.870 25.902 1.00 6.00 201 PHE A O 1
ATOM 2779 N N . VAL A 1 202 ? 4.968 12.752 24.476 1.00 5.33 202 VAL A N 1
ATOM 2780 C CA . VAL A 1 202 ? 6.108 12.306 25.259 1.00 5.36 202 VAL A CA 1
ATOM 2781 C C . VAL A 1 202 ? 5.984 12.847 26.686 1.00 5.83 202 VAL A C 1
ATOM 2782 O O . VAL A 1 202 ? 6.203 12.095 27.649 1.00 6.74 202 VAL A O 1
ATOM 2795 N N . LYS A 1 203 ? 5.743 14.159 26.812 1.00 6.76 203 LYS A N 1
ATOM 2796 C CA . LYS A 1 203 ? 5.646 14.696 28.166 1.00 7.99 203 LYS A CA 1
ATOM 2797 C C . LYS A 1 203 ? 4.544 14.037 28.983 1.00 8.74 203 LYS A C 1
ATOM 2798 O O . LYS A 1 203 ? 4.693 13.830 30.189 1.00 10.64 203 LYS A O 1
ATOM 2817 N N . SER A 1 204 ? 3.405 13.760 28.354 1.00 8.38 204 SER A N 1
ATOM 2818 C CA . SER A 1 204 ? 2.325 13.076 29.058 1.00 9.50 204 SER A CA 1
ATOM 2819 C C . SER A 1 204 ? 2.754 11.710 29.542 1.00 8.77 204 SER A C 1
ATOM 2820 O O . SER A 1 204 ? 2.290 11.309 30.589 1.00 13.96 204 SER A O 1
ATOM 2833 N N . LYS A 1 205 ? 3.598 11.019 28.812 1.00 8.27 205 LYS A N 1
ATOM 2834 C CA . LYS A 1 205 ? 3.983 9.699 29.188 1.00 8.85 205 LYS A CA 1
ATOM 2835 C C . LYS A 1 205 ? 5.133 9.704 30.169 1.00 9.52 205 LYS A C 1
ATOM 2836 O O . LYS A 1 205 ? 5.200 8.783 30.996 1.00 12.42 205 LYS A O 1
ATOM 2855 N N . LEU A 1 206 ? 6.012 10.662 30.110 1.00 9.26 206 LEU A N 1
ATOM 2856 C CA . LEU A 1 206 ? 7.142 10.688 30.998 1.00 10.37 206 LEU A CA 1
ATOM 2857 C C . LEU A 1 206 ? 6.795 11.238 32.343 1.00 12.94 206 LEU A C 1
ATOM 2858 O O . LEU A 1 206 ? 7.342 10.782 33.337 1.00 17.18 206 LEU A O 1
ATOM 2873 N N . GLY A 1 207 ? 5.954 12.271 32.367 1.00 16.15 207 GLY A N 1
ATOM 2874 C CA . GLY A 1 207 ? 5.729 13.030 33.579 1.00 20.13 207 GLY A CA 1
ATOM 2875 C C . GLY A 1 207 ? 6.749 14.155 33.726 1.00 25.40 207 GLY A C 1
ATOM 2876 O O . GLY A 1 207 ? 6.980 14.680 34.826 1.00 40.72 207 GLY A O 1
#

Organism: Talaromyces purpureogenus (NCBI:txid1266744)

Nearest PDB structures (foldseek):
  1g66-assembly1_A  TM=1.005E+00  e=1.055E-45  Talaromyces purpureogenus
  2axe-assembly1_A  TM=1.003E+00  e=8.453E-42  Talaromyces purpureogenus
  1qoz-assembly2_B  TM=9.956E-01  e=3.612E-35  Trichoderma reesei
  1xzh-assembly1_A  TM=7.395E-01  e=1.765E-06  Fusarium vanettenii
  1cux-assembly1_A  TM=7.102E-01  e=2.257E-06  Fusarium vanettenii

Radius of gyration: 15.24 Å; Cα contacts (8 Å, |Δi|>4): 531; chains: 1; bounding box: 34×34×40 Å